Protein AF-0000000079586887 (afdb_homodimer)

Secondary structure (DSSP, 8-state):
---PBPPEEEEEE-SSEEEEEEE-TTEEEEEEEE-TTSEEEEEEEETTTTEEEEEEEEBSS-EEEEEEEEEE-SSEEEEEEEESS----SSSBSS-SSPPTTEEE-TTS---HHHHHHHHHHHHHHH---SSGGGSS-------------/---PBPPEEEEEE-SSEEEEEEE-TTEEEEEEEE-TTSEEEEEEEETTTTEEEEEEEEBSS-EEEEEEEEEE-SSEEEEEEEESS----SSSBSS-SSPPTTEEE-TTS---HHHHHHHHHHHHHHHTS-TTGGGSS-------------

InterPro domains:
  IPR007052 CS domain [PF04969] (9-83)
  IPR007052 CS domain [PS51203] (4-93)
  IPR008978 HSP20-like chaperone [G3DSA:2.60.40.790] (4-128)
  IPR008978 HSP20-like chaperone [SSF49764] (5-128)
  IPR045250 Co-chaperone protein p23-like [PTHR22932] (4-140)

Structure (mmCIF, N/CA/C/O backbone):
data_AF-0000000079586887-model_v1
#
loop_
_entity.id
_entity.type
_entity.pdbx_description
1 polymer 'Co-chaperone protein p23'
#
loop_
_atom_site.group_PDB
_atom_site.id
_atom_site.type_symbol
_atom_site.label_atom_id
_atom_site.label_alt_id
_atom_site.label_comp_id
_atom_site.label_asym_id
_atom_site.label_entity_id
_atom_site.label_seq_id
_atom_site.pdbx_PDB_ins_code
_atom_site.Cartn_x
_atom_site.Cartn_y
_atom_site.Cartn_z
_atom_site.occupancy
_atom_site.B_iso_or_equiv
_atom_site.auth_seq_id
_atom_site.auth_comp_id
_atom_site.auth_asym_id
_atom_site.auth_atom_id
_atom_site.pdbx_PDB_model_num
ATOM 1 N N . MET A 1 1 ? 8.156 4.059 -27.594 1 38.5 1 MET A N 1
ATOM 2 C CA . MET A 1 1 ? 7.402 3.867 -26.359 1 38.5 1 MET A CA 1
ATOM 3 C C . MET A 1 1 ? 8.281 3.27 -25.266 1 38.5 1 MET A C 1
ATOM 5 O O . MET A 1 1 ? 8.953 2.258 -25.484 1 38.5 1 MET A O 1
ATOM 9 N N . ALA A 1 2 ? 8.914 3.986 -24.422 1 50.47 2 ALA A N 1
ATOM 10 C CA . ALA A 1 2 ? 10.117 3.545 -23.734 1 50.47 2 ALA A CA 1
ATOM 11 C C . ALA A 1 2 ? 9.898 2.195 -23.047 1 50.47 2 ALA A C 1
ATOM 13 O O . ALA A 1 2 ? 8.797 1.903 -22.578 1 50.47 2 ALA A O 1
ATOM 14 N N . LYS A 1 3 ? 10.484 1.185 -23.531 1 65.75 3 LYS A N 1
ATOM 15 C CA . LYS A 1 3 ? 10.344 -0.204 -23.094 1 65.75 3 LYS A CA 1
ATOM 16 C C . LYS A 1 3 ? 10.422 -0.321 -21.578 1 65.75 3 LYS A C 1
ATOM 18 O O . LYS A 1 3 ? 11.359 0.179 -20.953 1 65.75 3 LYS A O 1
ATOM 23 N N . SER A 1 4 ? 9.203 -0.557 -20.906 1 74.38 4 SER A N 1
ATOM 24 C CA . SER A 1 4 ? 9.211 -0.71 -19.453 1 74.38 4 SER A CA 1
ATOM 25 C C . SER A 1 4 ? 10.086 -1.884 -19.031 1 74.38 4 SER A C 1
ATOM 27 O O . SER A 1 4 ? 10.164 -2.896 -19.719 1 74.38 4 SER A O 1
ATOM 29 N N . ARG A 1 5 ? 11.008 -1.61 -18.094 1 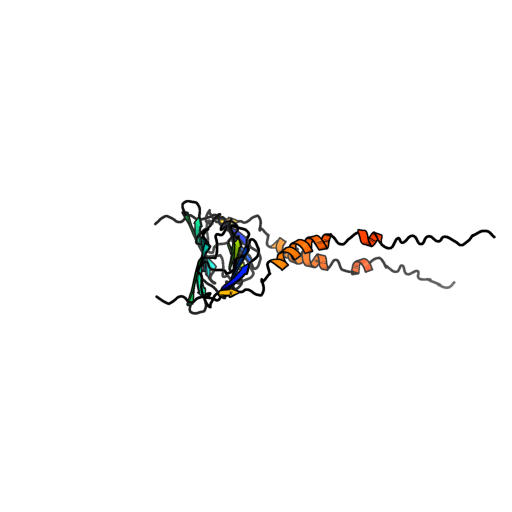93.31 5 ARG A N 1
ATOM 30 C CA . ARG A 1 5 ? 11.844 -2.645 -17.484 1 93.31 5 ARG A CA 1
ATOM 31 C C . ARG A 1 5 ? 11.062 -3.43 -16.438 1 93.31 5 ARG A C 1
ATOM 33 O O . ARG A 1 5 ? 10.008 -2.984 -15.984 1 93.31 5 ARG A O 1
ATOM 40 N N . HIS A 1 6 ? 11.461 -4.625 -16.25 1 96.19 6 HIS A N 1
ATOM 41 C CA . HIS A 1 6 ? 10.844 -5.449 -15.219 1 96.19 6 HIS A CA 1
ATOM 42 C C . HIS A 1 6 ? 11.688 -5.453 -13.945 1 96.19 6 HIS A C 1
ATOM 44 O O . HIS A 1 6 ? 12.844 -5.871 -13.961 1 96.19 6 HIS A O 1
ATOM 50 N N . PRO A 1 7 ? 11.102 -4.965 -12.867 1 97.38 7 PRO A N 1
ATOM 51 C CA . PRO A 1 7 ? 11.836 -5.133 -11.602 1 97.38 7 PRO A CA 1
ATOM 52 C C . PRO A 1 7 ? 11.914 -6.594 -11.156 1 97.38 7 PRO A C 1
ATOM 54 O O . PRO A 1 7 ? 11.156 -7.434 -11.656 1 97.38 7 PRO A O 1
ATOM 57 N N . ILE A 1 8 ? 12.859 -6.883 -10.289 1 97.56 8 ILE A N 1
ATOM 58 C CA . ILE A 1 8 ? 12.914 -8.234 -9.734 1 97.56 8 ILE A CA 1
ATOM 59 C C . ILE A 1 8 ? 11.664 -8.492 -8.898 1 97.56 8 ILE A C 1
ATOM 61 O O . ILE A 1 8 ? 11.25 -7.648 -8.102 1 97.56 8 ILE A O 1
ATOM 65 N N . LEU A 1 9 ? 11.031 -9.562 -9.195 1 98.62 9 LEU A N 1
ATOM 66 C CA . LEU A 1 9 ? 9.859 -10.031 -8.461 1 98.62 9 LEU A CA 1
ATOM 67 C C . LEU A 1 9 ? 10.164 -11.328 -7.727 1 98.62 9 LEU A C 1
ATOM 69 O O . LEU A 1 9 ? 10.547 -12.32 -8.344 1 98.62 9 LEU A O 1
ATOM 73 N N . LYS A 1 10 ? 10.102 -11.289 -6.387 1 98.81 10 LYS A N 1
ATOM 74 C CA . LYS A 1 10 ? 10.266 -12.492 -5.574 1 98.81 10 LYS A CA 1
ATOM 75 C C . LYS A 1 10 ? 8.922 -12.992 -5.055 1 98.81 10 LYS A C 1
ATOM 77 O O . LYS A 1 10 ? 8.039 -12.203 -4.73 1 98.81 10 LYS A O 1
ATOM 82 N N . TRP A 1 11 ? 8.891 -14.312 -4.902 1 98.69 11 TRP A N 1
ATOM 83 C CA . TRP A 1 11 ? 7.609 -14.812 -4.418 1 98.69 11 TRP A CA 1
ATOM 84 C C . TRP A 1 11 ? 7.809 -16.031 -3.523 1 98.69 11 TRP A C 1
ATOM 86 O O . TRP A 1 11 ? 8.82 -16.734 -3.625 1 98.69 11 TRP A O 1
ATOM 96 N N . ALA A 1 12 ? 6.902 -16.281 -2.635 1 98.5 12 ALA A N 1
ATOM 97 C CA . ALA A 1 12 ? 6.738 -17.453 -1.779 1 98.5 12 ALA A CA 1
ATOM 98 C C . ALA A 1 12 ? 5.266 -17.703 -1.483 1 98.5 12 ALA A C 1
ATOM 100 O O . ALA A 1 12 ? 4.391 -16.953 -1.923 1 98.5 12 ALA A O 1
ATOM 101 N N . GLN A 1 13 ? 5.035 -18.828 -0.822 1 97.69 13 GLN A N 1
ATOM 102 C CA . GLN A 1 13 ? 3.621 -19.094 -0.569 1 97.69 13 GLN A CA 1
ATOM 103 C C . GLN A 1 13 ? 3.434 -19.922 0.699 1 97.69 13 GLN A C 1
ATOM 105 O O . GLN A 1 13 ? 4.402 -20.438 1.251 1 97.69 13 GLN A O 1
ATOM 110 N N . ARG A 1 14 ? 2.305 -19.812 1.25 1 96.69 14 ARG A N 1
ATOM 111 C CA . ARG A 1 14 ? 1.708 -20.766 2.193 1 96.69 14 ARG A CA 1
ATOM 112 C C . ARG A 1 14 ? 0.494 -21.453 1.584 1 96.69 14 ARG A C 1
ATOM 114 O O . ARG A 1 14 ? 0.184 -21.25 0.408 1 96.69 14 ARG A O 1
ATOM 121 N N . ASP A 1 15 ? -0.12 -22.312 2.342 1 94.81 15 ASP A N 1
ATOM 122 C CA . ASP A 1 15 ? -1.227 -23.078 1.781 1 94.81 15 ASP A CA 1
ATOM 123 C C . ASP A 1 15 ? -2.316 -22.156 1.238 1 94.81 15 ASP A C 1
ATOM 125 O O . ASP A 1 15 ? -2.887 -22.422 0.178 1 94.81 15 ASP A O 1
ATOM 129 N N . GLY A 1 16 ? -2.551 -21.047 1.955 1 97.69 16 GLY A N 1
ATOM 130 C CA . GLY A 1 16 ? -3.656 -20.203 1.55 1 97.69 16 GLY A CA 1
ATOM 131 C C . GLY A 1 16 ? -3.213 -18.828 1.079 1 97.69 16 GLY A C 1
ATOM 132 O O . GLY A 1 16 ? -4.039 -18 0.678 1 97.69 16 GLY A O 1
ATOM 133 N N . LEU A 1 17 ? -1.889 -18.562 1.073 1 98.12 17 LEU A N 1
ATOM 134 C CA . LEU A 1 17 ? -1.379 -17.219 0.788 1 98.12 17 LEU A CA 1
ATOM 135 C C . LEU A 1 17 ? -0.257 -17.281 -0.244 1 98.12 17 LEU A C 1
ATOM 137 O O . LEU A 1 17 ? 0.481 -18.266 -0.312 1 98.12 17 LEU A O 1
ATOM 141 N N . VAL A 1 18 ? -0.2 -16.25 -1.024 1 98.44 18 VAL A N 1
ATOM 142 C CA . VAL A 1 18 ? 0.957 -16 -1.879 1 98.44 18 VAL A CA 1
ATOM 143 C C . VAL A 1 18 ? 1.571 -14.641 -1.535 1 98.44 18 VAL A C 1
ATOM 145 O O . VAL A 1 18 ? 0.863 -13.641 -1.449 1 98.44 18 VAL A O 1
ATOM 148 N N . PHE A 1 19 ? 2.85 -14.602 -1.219 1 98.69 19 PHE A N 1
ATOM 149 C CA . PHE A 1 19 ? 3.604 -13.367 -1.02 1 98.69 19 PHE A CA 1
ATOM 150 C C . PHE A 1 19 ? 4.316 -12.953 -2.301 1 98.69 19 PHE A C 1
ATOM 152 O O . PHE A 1 19 ? 5.059 -13.742 -2.887 1 98.69 19 PHE A O 1
ATOM 159 N N . VAL A 1 20 ? 4.062 -11.797 -2.779 1 98.75 20 VAL A N 1
ATOM 160 C CA . VAL A 1 20 ? 4.746 -11.242 -3.941 1 98.75 20 VAL A CA 1
ATOM 161 C C . VAL A 1 20 ? 5.496 -9.977 -3.543 1 98.75 20 VAL A C 1
ATOM 163 O O . VAL A 1 20 ? 4.887 -9 -3.088 1 98.75 20 VAL A O 1
ATOM 166 N N . THR A 1 21 ? 6.754 -9.984 -3.654 1 98.69 21 THR A N 1
ATOM 167 C CA . THR A 1 21 ? 7.59 -8.836 -3.332 1 98.69 21 THR A CA 1
ATOM 168 C C . THR A 1 21 ? 8.219 -8.258 -4.594 1 98.69 21 THR A C 1
ATOM 170 O O . THR A 1 21 ? 8.914 -8.969 -5.332 1 98.69 21 THR A O 1
ATOM 173 N N . ILE A 1 22 ? 7.98 -7.02 -4.895 1 98.5 22 ILE A N 1
ATOM 174 C CA . ILE A 1 22 ? 8.625 -6.316 -6 1 98.5 22 ILE A CA 1
ATOM 175 C C . ILE A 1 22 ? 9.773 -5.457 -5.473 1 98.5 22 ILE A C 1
ATOM 177 O O . ILE A 1 22 ? 9.547 -4.512 -4.715 1 98.5 22 ILE A O 1
ATOM 181 N N . ASP A 1 23 ? 10.938 -5.844 -5.852 1 97.94 23 ASP A N 1
ATOM 182 C CA . ASP A 1 23 ? 12.125 -5.117 -5.41 1 97.94 23 ASP A CA 1
ATOM 183 C C . ASP A 1 23 ? 12.375 -3.891 -6.285 1 97.94 23 ASP A C 1
ATOM 185 O O . ASP A 1 23 ? 13.047 -3.982 -7.312 1 97.94 23 ASP A O 1
ATOM 189 N N . LEU A 1 24 ? 11.867 -2.752 -5.879 1 96.81 24 LEU A N 1
ATOM 190 C CA . LEU A 1 24 ? 11.984 -1.499 -6.613 1 96.81 24 LEU A CA 1
ATOM 191 C C . LEU A 1 24 ? 12.094 -0.315 -5.66 1 96.81 24 LEU A C 1
ATOM 193 O O . LEU A 1 24 ? 11.086 0.28 -5.281 1 96.81 24 LEU A O 1
ATOM 197 N N . PRO A 1 25 ? 13.297 0.07 -5.262 1 95.38 25 PRO A N 1
ATOM 198 C CA . PRO A 1 25 ? 13.469 1.207 -4.355 1 95.38 25 PRO A CA 1
ATOM 199 C C . PRO A 1 25 ? 12.984 2.523 -4.961 1 95.38 25 PRO A C 1
ATOM 201 O O . PRO A 1 25 ? 13.07 2.715 -6.176 1 95.38 25 PRO A O 1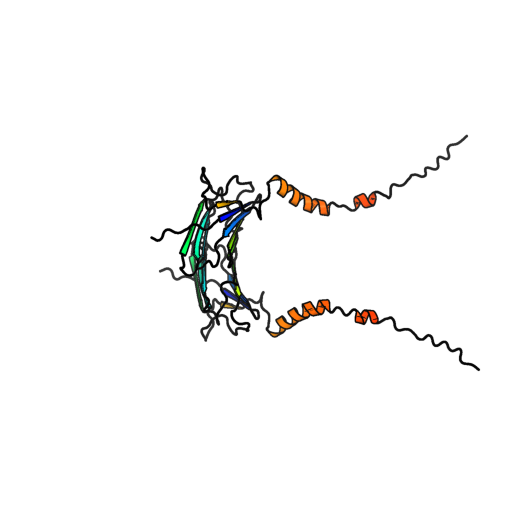
ATOM 204 N N . ASP A 1 26 ? 12.43 3.436 -4.137 1 92.75 26 ASP A N 1
ATOM 205 C CA . ASP A 1 26 ? 12.062 4.809 -4.465 1 92.75 26 ASP A CA 1
ATOM 206 C C . ASP A 1 26 ? 11.023 4.844 -5.582 1 92.75 26 ASP A C 1
ATOM 208 O O . ASP A 1 26 ? 11.133 5.645 -6.512 1 92.75 26 ASP A O 1
ATOM 212 N N . ALA A 1 27 ? 10.188 3.828 -5.48 1 94.31 27 ALA A N 1
ATOM 213 C CA . ALA A 1 27 ? 9.117 3.77 -6.473 1 94.31 27 ALA A CA 1
ATOM 214 C C . ALA A 1 27 ? 8.211 4.992 -6.371 1 94.31 27 ALA A C 1
ATOM 216 O O . ALA A 1 27 ? 7.84 5.41 -5.273 1 94.31 27 ALA A O 1
ATOM 217 N N . LYS A 1 28 ? 7.902 5.594 -7.508 1 91.94 28 LYS A N 1
ATOM 218 C CA . LYS A 1 28 ? 6.992 6.73 -7.625 1 91.94 28 LYS A CA 1
ATOM 219 C C . LYS A 1 28 ? 5.805 6.391 -8.523 1 91.94 28 LYS A C 1
ATOM 221 O O . LYS A 1 28 ? 5.914 5.547 -9.414 1 91.94 28 LYS A O 1
ATOM 226 N N . ASP A 1 29 ? 4.664 7.062 -8.25 1 92.06 29 ASP A N 1
ATOM 227 C CA . ASP A 1 29 ? 3.48 6.91 -9.094 1 92.06 29 ASP A CA 1
ATOM 228 C C . ASP A 1 29 ? 3.072 5.441 -9.203 1 92.06 29 ASP A C 1
ATOM 230 O O . ASP A 1 29 ? 2.916 4.918 -10.305 1 92.06 29 ASP A O 1
ATOM 234 N N . VAL A 1 30 ? 2.895 4.805 -8.109 1 95.38 30 VAL A N 1
ATOM 235 C CA . VAL A 1 30 ? 2.66 3.367 -8.055 1 95.38 30 VAL A CA 1
ATOM 236 C C . VAL A 1 30 ? 1.219 3.061 -8.453 1 95.38 30 VAL A C 1
ATOM 238 O O . VAL A 1 30 ? 0.286 3.729 -8 1 95.38 30 VAL A O 1
ATOM 241 N N . LYS A 1 31 ? 1.075 2.137 -9.359 1 95.31 31 LYS A N 1
ATOM 242 C CA . LYS A 1 31 ? -0.218 1.598 -9.766 1 95.31 31 LYS A CA 1
ATOM 243 C C . LYS A 1 31 ? -0.294 0.096 -9.508 1 95.31 31 LYS A C 1
ATOM 245 O O . LYS A 1 31 ? 0.596 -0.654 -9.914 1 95.31 31 LYS A O 1
ATOM 250 N N . LEU A 1 32 ? -1.37 -0.311 -8.836 1 95.88 32 LEU A N 1
ATOM 251 C CA . LEU A 1 32 ? -1.577 -1.716 -8.5 1 95.88 32 LEU A CA 1
ATOM 252 C C . LEU A 1 32 ? -2.959 -2.182 -8.953 1 95.88 32 LEU A C 1
ATOM 254 O O . LEU A 1 32 ? -3.949 -1.471 -8.766 1 95.88 32 LEU A O 1
ATOM 258 N N . LYS A 1 33 ? -2.961 -3.381 -9.57 1 95.75 33 LYS A N 1
ATOM 259 C CA . LYS A 1 33 ? -4.223 -3.994 -9.984 1 95.75 33 LYS A CA 1
ATOM 260 C C . LYS A 1 33 ? -4.191 -5.504 -9.773 1 95.75 33 LYS A C 1
ATOM 262 O O . LYS A 1 33 ? -3.221 -6.168 -10.141 1 95.75 33 LYS A O 1
ATOM 267 N N . LEU A 1 34 ? -5.184 -6.035 -9.141 1 96.62 34 LEU A N 1
ATOM 268 C CA . LEU A 1 34 ? -5.352 -7.469 -8.93 1 96.62 34 LEU A CA 1
ATOM 269 C C . LEU A 1 34 ? -6.781 -7.902 -9.242 1 96.62 34 LEU A C 1
ATOM 271 O O . LEU A 1 34 ? -7.738 -7.27 -8.789 1 96.62 34 LEU A O 1
ATOM 275 N N . GLU A 1 35 ? -6.863 -8.938 -9.992 1 96.25 35 GLU A N 1
ATOM 276 C CA . GLU A 1 35 ? -8.18 -9.438 -10.375 1 96.25 35 GLU A CA 1
ATOM 277 C C . GLU A 1 35 ? -8.422 -10.844 -9.828 1 96.25 35 GLU A C 1
ATOM 279 O O . GLU A 1 35 ? -7.469 -11.602 -9.617 1 96.25 35 GLU A O 1
ATOM 284 N N . HIS A 1 36 ? -9.633 -11.242 -9.719 1 96.75 36 HIS A N 1
ATOM 285 C CA . HIS A 1 36 ? -10.047 -12.508 -9.125 1 96.75 36 HIS A CA 1
ATOM 286 C C . HIS A 1 36 ? -9.461 -13.688 -9.883 1 96.75 36 HIS A C 1
ATOM 288 O O . HIS A 1 36 ? -9.094 -14.695 -9.273 1 96.75 36 HIS A O 1
ATOM 294 N N . GLU A 1 37 ? -9.336 -13.539 -11.195 1 97.81 37 GLU A N 1
ATOM 295 C CA . GLU A 1 37 ? -8.852 -14.641 -12.023 1 97.81 37 GLU A CA 1
ATOM 296 C C . GLU A 1 37 ? -7.348 -14.82 -11.891 1 97.81 37 GLU A C 1
ATOM 298 O O . GLU A 1 37 ? -6.781 -15.789 -12.406 1 97.81 37 GLU A O 1
ATOM 303 N N . GLY A 1 38 ? -6.684 -13.891 -11.219 1 97.56 38 GLY A N 1
ATOM 304 C CA . GLY A 1 38 ? -5.258 -14.047 -10.969 1 97.56 38 GLY A CA 1
ATOM 305 C C . GLY A 1 38 ? -4.406 -13.055 -11.734 1 97.56 38 GLY A C 1
ATOM 306 O O . GLY A 1 38 ? -3.176 -13.086 -11.648 1 97.56 38 GLY A O 1
ATOM 307 N N . ASN A 1 39 ? -5.047 -12.195 -12.508 1 97.62 39 ASN A N 1
ATOM 308 C CA . ASN A 1 39 ? -4.285 -11.148 -13.188 1 97.62 39 ASN A CA 1
ATOM 309 C C . ASN A 1 39 ? -3.65 -10.18 -12.195 1 97.62 39 ASN A C 1
ATOM 311 O O . ASN A 1 39 ? -4.336 -9.641 -11.32 1 97.62 39 ASN A O 1
ATOM 315 N N . PHE A 1 40 ? -2.371 -10.078 -12.305 1 97.81 40 PHE A N 1
ATOM 316 C CA . PHE A 1 40 ? -1.592 -9.203 -11.438 1 97.81 40 PHE A CA 1
ATOM 317 C C . PHE A 1 40 ? -0.837 -8.164 -12.25 1 97.81 40 PHE A C 1
ATOM 319 O O . PHE A 1 40 ? -0.027 -8.508 -13.109 1 97.81 40 PHE A O 1
ATOM 326 N N . TYR A 1 41 ? -1.107 -6.875 -11.953 1 97.44 41 TYR A N 1
ATOM 327 C CA . TYR A 1 41 ? -0.479 -5.777 -12.68 1 97.44 41 TYR A CA 1
ATOM 328 C C . TYR A 1 41 ? 0.165 -4.785 -11.719 1 97.44 41 TYR A C 1
ATOM 330 O O . TYR A 1 41 ? -0.409 -4.457 -10.68 1 97.44 41 TYR A O 1
ATOM 338 N N . PHE A 1 42 ? 1.347 -4.398 -12.039 1 97.56 42 PHE A N 1
ATOM 339 C CA . PHE A 1 42 ? 2.09 -3.389 -11.297 1 97.56 42 PHE A CA 1
ATOM 340 C C . PHE A 1 42 ? 2.826 -2.451 -12.25 1 97.56 42 PHE A C 1
ATOM 342 O O . PHE A 1 42 ? 3.361 -2.889 -13.273 1 97.56 42 PHE A O 1
ATOM 349 N N . SER A 1 43 ? 2.818 -1.133 -11.922 1 97.12 43 SER A N 1
ATOM 350 C CA . SER A 1 43 ? 3.672 -0.197 -12.641 1 97.12 43 SER A CA 1
ATOM 351 C C . SER A 1 43 ? 4.141 0.938 -11.742 1 97.12 43 SER A C 1
ATOM 353 O O . SER A 1 43 ? 3.434 1.326 -10.805 1 97.12 43 SER A O 1
ATOM 355 N N . ALA A 1 44 ? 5.297 1.415 -12.008 1 96.94 44 ALA A N 1
ATOM 356 C CA . ALA A 1 44 ? 5.875 2.541 -11.281 1 96.94 44 ALA A CA 1
ATOM 357 C C . ALA A 1 44 ? 7.074 3.119 -12.031 1 96.94 44 ALA A C 1
ATOM 359 O O . ALA A 1 44 ? 7.512 2.562 -13.039 1 96.94 44 ALA A O 1
ATOM 360 N N . THR A 1 45 ? 7.438 4.242 -11.602 1 95.44 45 THR A N 1
ATOM 361 C CA . THR A 1 45 ? 8.711 4.801 -12.039 1 95.44 45 THR A CA 1
ATOM 362 C C . THR A 1 45 ? 9.703 4.852 -10.875 1 95.44 45 THR A C 1
ATOM 364 O O . THR A 1 45 ? 9.305 4.812 -9.711 1 95.44 45 THR A O 1
ATOM 367 N N . SER A 1 46 ? 10.953 4.785 -11.203 1 93.38 46 SER A N 1
ATOM 368 C CA . SER A 1 46 ? 11.945 4.852 -10.133 1 93.38 46 SER A CA 1
ATOM 369 C C . SER A 1 46 ? 13.219 5.539 -10.602 1 93.38 46 SER A C 1
ATOM 371 O O . SER A 1 46 ? 13.516 5.574 -11.797 1 93.38 46 SER A O 1
ATOM 373 N N . GLY A 1 47 ? 13.977 6.184 -9.5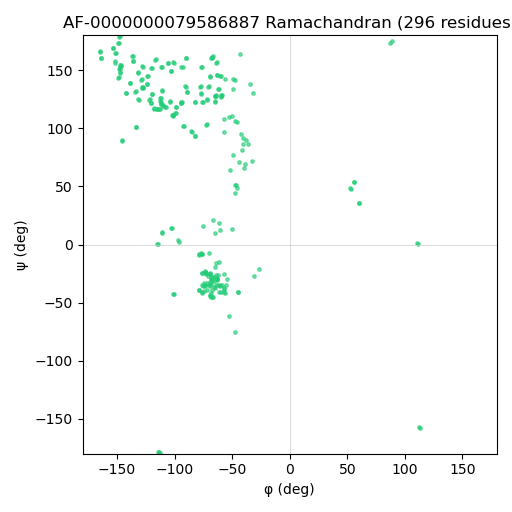86 1 87.06 47 GLY A N 1
ATOM 374 C CA . GLY A 1 47 ? 15.273 6.789 -9.844 1 87.06 47 GLY A CA 1
ATOM 375 C C . GLY A 1 47 ? 15.18 8.242 -10.281 1 87.06 47 GLY A C 1
ATOM 376 O O . GLY A 1 47 ? 14.078 8.766 -10.469 1 87.06 47 GLY A O 1
ATOM 377 N N . ALA A 1 48 ? 16.281 8.82 -10.422 1 84.88 48 ALA A N 1
ATOM 378 C CA . ALA A 1 48 ? 16.375 10.227 -10.797 1 84.88 48 ALA A CA 1
ATOM 379 C C . ALA A 1 48 ? 15.805 10.453 -12.195 1 84.88 48 ALA A C 1
ATOM 381 O O . ALA A 1 48 ? 15.219 11.5 -12.469 1 84.88 48 ALA A O 1
ATOM 382 N N . ASP A 1 49 ? 15.836 9.383 -13.031 1 88.25 49 ASP A N 1
ATOM 383 C CA . ASP A 1 49 ? 15.398 9.516 -14.422 1 88.25 49 ASP A CA 1
ATOM 384 C C . ASP A 1 49 ? 13.945 9.078 -14.586 1 88.25 49 ASP A C 1
ATOM 386 O O . ASP A 1 49 ? 13.438 9.016 -15.703 1 88.25 49 ASP A O 1
ATOM 390 N N . ASN A 1 50 ? 13.359 8.727 -13.5 1 90.94 50 ASN A N 1
ATOM 391 C CA . ASN A 1 50 ? 11.977 8.266 -13.555 1 90.94 50 ASN A CA 1
ATOM 392 C C . ASN A 1 50 ? 11.805 7.137 -14.57 1 90.94 50 ASN A C 1
ATOM 394 O O . ASN A 1 50 ? 10.898 7.176 -15.406 1 90.94 50 ASN A O 1
ATOM 398 N N . THR A 1 51 ? 12.695 6.145 -14.516 1 94.19 51 THR A N 1
ATOM 399 C CA . THR A 1 51 ? 12.625 4.988 -15.406 1 94.19 51 THR A CA 1
ATOM 400 C C . THR A 1 51 ? 11.352 4.188 -15.148 1 94.19 51 THR A C 1
ATOM 402 O O . THR A 1 51 ? 11.039 3.859 -14.008 1 94.19 51 THR A O 1
ATOM 405 N N . PRO A 1 52 ? 10.586 3.895 -16.172 1 95.94 52 PRO A N 1
ATOM 406 C CA . PRO A 1 52 ? 9.336 3.154 -15.992 1 95.94 52 PRO A CA 1
ATOM 407 C C . PRO A 1 52 ? 9.555 1.658 -15.789 1 95.94 52 PRO A C 1
ATOM 409 O O . PRO A 1 52 ? 10.398 1.056 -16.469 1 95.94 52 PRO A O 1
ATOM 412 N N . TYR A 1 53 ? 8.883 1.062 -14.852 1 97.44 53 TYR A N 1
ATOM 413 C CA . TYR A 1 53 ? 8.852 -0.37 -14.578 1 97.44 53 TYR A CA 1
ATOM 414 C C . TYR A 1 53 ? 7.422 -0.898 -14.625 1 97.44 53 TYR A C 1
ATOM 416 O O . TYR A 1 53 ? 6.477 -0.191 -14.266 1 97.44 53 TYR A O 1
ATOM 424 N N . GLU A 1 54 ? 7.379 -2.129 -15.117 1 97.06 54 GLU A N 1
ATOM 425 C CA . GLU A 1 54 ? 6.051 -2.721 -15.234 1 97.06 54 GLU A CA 1
ATOM 426 C C . GLU A 1 54 ? 6.102 -4.234 -15.055 1 97.06 54 GLU A C 1
ATOM 428 O O . GLU A 1 54 ? 7.07 -4.883 -15.453 1 97.06 54 GLU A O 1
ATOM 433 N N . ILE A 1 55 ? 5.066 -4.785 -14.414 1 97.19 55 ILE A N 1
ATOM 434 C CA . ILE A 1 55 ? 4.828 -6.219 -14.32 1 97.19 55 ILE A CA 1
ATOM 435 C C . ILE A 1 55 ? 3.381 -6.531 -14.703 1 97.19 55 ILE A C 1
ATOM 437 O O . ILE A 1 55 ? 2.451 -5.875 -14.227 1 97.19 55 ILE A O 1
ATOM 441 N N . ASP A 1 56 ? 3.252 -7.355 -15.609 1 96.81 56 ASP A N 1
ATOM 442 C CA . ASP A 1 56 ? 1.954 -7.859 -16.047 1 96.81 56 ASP A CA 1
ATOM 443 C C . ASP A 1 56 ? 1.973 -9.383 -16.188 1 96.81 56 ASP A C 1
ATOM 445 O O . ASP A 1 56 ? 2.418 -9.914 -17.203 1 96.81 56 ASP A O 1
ATOM 449 N N . ILE A 1 57 ? 1.409 -10.094 -15.172 1 97.56 57 ILE A N 1
ATOM 450 C CA . ILE A 1 57 ? 1.476 -11.555 -15.195 1 97.56 57 ILE A CA 1
ATOM 451 C C . ILE A 1 57 ? 0.126 -12.141 -14.781 1 97.56 57 ILE A C 1
ATOM 453 O O . ILE A 1 57 ? -0.726 -11.43 -14.242 1 97.56 57 ILE A O 1
ATOM 457 N N . ASN A 1 58 ? -0.015 -13.344 -15.117 1 98.12 58 ASN A N 1
ATOM 458 C CA . ASN A 1 58 ? -1.146 -14.141 -14.641 1 98.12 58 ASN A CA 1
ATOM 459 C C . ASN A 1 58 ? -0.712 -15.172 -13.609 1 98.12 58 ASN A C 1
ATOM 461 O O . ASN A 1 58 ? 0.064 -16.078 -13.914 1 98.12 58 ASN A O 1
ATOM 465 N N . LEU A 1 59 ? -1.249 -15.039 -12.438 1 98.56 59 LEU A N 1
ATOM 466 C CA . LEU A 1 59 ? -0.906 -15.977 -11.367 1 98.56 59 LEU A CA 1
ATOM 467 C C . LEU A 1 59 ? -1.434 -17.375 -11.68 1 98.56 59 LEU A C 1
ATOM 469 O O . LEU A 1 59 ? -2.316 -17.531 -12.523 1 98.56 59 LEU A O 1
ATOM 473 N N . TYR A 1 60 ? -0.895 -18.328 -11.031 1 98.19 60 TYR A N 1
ATOM 474 C CA . TYR A 1 60 ? -1.132 -19.734 -11.297 1 98.19 60 TYR A CA 1
ATOM 475 C C . TYR A 1 60 ? -2.619 -20.062 -11.219 1 98.19 60 TYR A C 1
ATOM 477 O O . TYR A 1 60 ? -3.129 -20.859 -12.023 1 98.19 60 TYR A O 1
ATOM 485 N N . ASP A 1 61 ? -3.309 -19.484 -10.211 1 98.25 61 ASP A N 1
ATOM 486 C CA . ASP A 1 61 ? -4.723 -19.781 -10.008 1 98.25 61 ASP A CA 1
ATOM 487 C C . ASP A 1 61 ? -5.461 -18.562 -9.445 1 98.25 61 ASP A C 1
ATOM 489 O O . ASP A 1 61 ? -4.863 -17.5 -9.242 1 98.25 61 ASP A O 1
ATOM 493 N N . LYS A 1 62 ? -6.746 -18.672 -9.227 1 98.69 62 LYS A N 1
ATOM 494 C CA . LYS A 1 62 ? -7.617 -17.578 -8.766 1 98.69 62 LYS A CA 1
ATOM 495 C C . LYS A 1 62 ? -7.219 -17.109 -7.371 1 98.69 62 LYS A C 1
ATOM 497 O O . LYS A 1 62 ? -6.652 -17.875 -6.59 1 98.69 62 LYS A O 1
ATOM 502 N N . VAL A 1 63 ? -7.59 -15.898 -7.109 1 98.38 63 VAL A N 1
ATOM 503 C CA . VAL A 1 63 ? -7.242 -15.305 -5.82 1 98.38 63 VAL A CA 1
ATOM 504 C C . VAL A 1 63 ? -8.445 -14.562 -5.25 1 98.38 63 VAL A C 1
ATOM 506 O O . VAL A 1 63 ? -9.406 -14.273 -5.973 1 98.38 63 VAL A O 1
ATOM 509 N N . ASP A 1 64 ? -8.477 -14.359 -3.939 1 97.88 64 ASP A N 1
ATOM 510 C CA . ASP A 1 64 ? -9.469 -13.523 -3.27 1 97.88 64 ASP A CA 1
ATOM 511 C C . ASP A 1 64 ? -8.961 -12.094 -3.121 1 97.88 64 ASP A C 1
ATOM 513 O O . ASP A 1 64 ? -8.188 -11.789 -2.209 1 97.88 64 ASP A O 1
ATOM 517 N N . VAL A 1 65 ? -9.391 -11.211 -3.916 1 95.12 65 VAL A N 1
ATOM 518 C CA . VAL A 1 65 ? -8.906 -9.844 -3.988 1 95.12 65 VAL A CA 1
ATOM 519 C C . VAL A 1 65 ? -9.242 -9.109 -2.691 1 95.12 65 VAL A C 1
ATOM 521 O O . VAL A 1 65 ? -8.43 -8.328 -2.184 1 95.12 65 VAL A O 1
ATOM 524 N N . ASN A 1 66 ? -10.43 -9.43 -2.148 1 92.88 66 ASN A N 1
ATOM 525 C CA . ASN A 1 66 ? -10.922 -8.703 -0.981 1 92.88 66 ASN A CA 1
ATOM 526 C C . ASN A 1 66 ? -10.102 -9.023 0.262 1 92.88 66 ASN A C 1
ATOM 528 O O . ASN A 1 66 ? -10 -8.203 1.177 1 92.88 66 ASN A O 1
ATOM 532 N N . GLU A 1 67 ? -9.484 -10.188 0.276 1 96.06 67 GLU A N 1
ATOM 533 C CA . GLU A 1 67 ? -8.688 -10.586 1.433 1 96.06 67 GLU A CA 1
ATOM 534 C C . GLU A 1 67 ? -7.199 -10.422 1.156 1 96.06 67 GLU A C 1
ATOM 536 O O . GLU A 1 67 ? -6.363 -10.977 1.88 1 96.06 67 GLU A O 1
ATOM 541 N N . SER A 1 68 ? -6.883 -9.727 0.135 1 96.69 68 SER A N 1
ATOM 542 C CA . SER A 1 68 ? -5.5 -9.453 -0.241 1 96.69 68 SER A CA 1
ATOM 543 C C . SER A 1 68 ? -5.117 -8.008 0.078 1 96.69 68 SER A C 1
ATOM 545 O O . SER A 1 68 ? -5.984 -7.141 0.194 1 96.69 68 SER A O 1
ATOM 547 N N . LYS A 1 69 ? -3.797 -7.758 0.262 1 96.44 69 LYS A N 1
ATOM 548 C CA . LYS A 1 69 ? -3.322 -6.438 0.666 1 96.44 69 LYS A CA 1
ATOM 549 C C . LYS A 1 69 ? -1.946 -6.141 0.075 1 96.44 69 LYS A C 1
ATOM 551 O O . LYS A 1 69 ? -1.141 -7.055 -0.118 1 96.44 69 LYS A O 1
ATOM 556 N N . ALA A 1 70 ? -1.723 -4.855 -0.136 1 97.12 70 ALA A N 1
ATOM 557 C CA . ALA A 1 70 ? -0.411 -4.426 -0.614 1 97.12 70 ALA A CA 1
ATOM 558 C C . ALA A 1 70 ? 0.207 -3.396 0.328 1 97.12 70 ALA A C 1
ATOM 560 O O . ALA A 1 70 ? -0.491 -2.521 0.843 1 97.12 70 ALA A O 1
ATOM 561 N N . SER A 1 71 ? 1.404 -3.506 0.581 1 96.88 71 SER A N 1
ATOM 562 C CA . SER A 1 71 ? 2.193 -2.523 1.319 1 96.88 71 SER A CA 1
ATOM 563 C C . SER A 1 71 ? 3.271 -1.905 0.438 1 96.88 71 SER A C 1
ATOM 565 O O . SER A 1 71 ? 4.18 -2.602 -0.024 1 96.88 71 SER A O 1
ATOM 567 N N . VAL A 1 72 ? 3.15 -0.597 0.224 1 96.31 72 VAL A N 1
ATOM 568 C CA . VAL A 1 72 ? 4.105 0.115 -0.619 1 96.31 72 VAL A CA 1
ATOM 569 C C . VAL A 1 72 ? 5.102 0.875 0.256 1 96.31 72 VAL A C 1
ATOM 571 O O . VAL A 1 72 ? 4.742 1.865 0.897 1 96.31 72 VAL A O 1
ATOM 574 N N . GLY A 1 73 ? 6.34 0.454 0.251 1 93.75 73 GLY A N 1
ATOM 575 C CA . GLY A 1 73 ? 7.395 1.109 1.006 1 93.75 73 GLY A CA 1
ATOM 576 C C . GLY A 1 73 ? 8.453 1.743 0.123 1 93.75 73 GLY A C 1
ATOM 577 O O . GLY A 1 73 ? 8.359 1.686 -1.104 1 93.75 73 GLY A O 1
ATOM 578 N N . SER A 1 74 ? 9.438 2.318 0.752 1 93.12 74 SER A N 1
ATOM 579 C CA . SER A 1 74 ? 10.492 3.023 0.034 1 93.12 74 SER A CA 1
ATOM 580 C C . SER A 1 74 ? 11.438 2.045 -0.665 1 93.12 74 SER A C 1
ATOM 582 O O . SER A 1 74 ? 12.094 2.402 -1.645 1 93.12 74 SER A O 1
ATOM 584 N N . ARG A 1 75 ? 11.43 0.831 -0.118 1 94.56 75 ARG A N 1
ATOM 585 C CA . ARG A 1 75 ? 12.398 -0.125 -0.646 1 94.56 75 ARG A CA 1
ATOM 586 C C . ARG A 1 75 ? 11.734 -1.103 -1.609 1 94.56 75 ARG A C 1
ATOM 588 O O . ARG A 1 75 ? 12.305 -1.443 -2.648 1 94.56 75 ARG A O 1
ATOM 595 N N . ASN A 1 76 ? 10.648 -1.542 -1.258 1 97.19 76 ASN A N 1
ATOM 596 C CA . ASN A 1 76 ? 9.953 -2.559 -2.041 1 97.19 76 ASN A CA 1
ATOM 597 C C . ASN A 1 76 ? 8.438 -2.486 -1.838 1 97.19 76 ASN A C 1
ATOM 599 O O . ASN A 1 76 ? 7.957 -1.702 -1.019 1 97.19 76 ASN A O 1
ATOM 603 N N . ILE A 1 77 ? 7.734 -3.205 -2.676 1 97.56 77 ILE A N 1
ATOM 604 C CA . ILE A 1 77 ? 6.293 -3.395 -2.561 1 97.56 77 ILE A CA 1
ATOM 605 C C . ILE A 1 77 ? 5.992 -4.848 -2.213 1 97.56 77 ILE A C 1
ATOM 607 O O . ILE A 1 77 ? 6.457 -5.766 -2.893 1 97.56 77 ILE A O 1
ATOM 611 N N . LEU A 1 78 ? 5.297 -5.086 -1.12 1 98 78 LEU A N 1
ATOM 612 C CA . LEU A 1 78 ? 4.91 -6.434 -0.71 1 98 78 LEU A CA 1
ATOM 613 C C . LEU A 1 78 ? 3.406 -6.637 -0.869 1 98 78 LEU A C 1
ATOM 615 O O . LEU A 1 78 ? 2.609 -5.887 -0.299 1 98 78 LEU A O 1
ATOM 619 N N . TYR A 1 79 ? 3.023 -7.59 -1.676 1 98.06 79 TYR A N 1
ATOM 620 C CA . TYR A 1 79 ? 1.63 -7.996 -1.813 1 98.06 79 TYR A CA 1
ATOM 621 C C . TYR A 1 79 ? 1.373 -9.312 -1.092 1 98.06 79 TYR A C 1
ATOM 623 O O . TYR A 1 79 ? 2.062 -10.305 -1.337 1 98.06 79 TYR A O 1
ATOM 631 N N . VAL A 1 80 ? 0.486 -9.328 -0.221 1 98.31 80 VAL A N 1
ATOM 632 C CA . VAL A 1 80 ? -0.003 -10.555 0.406 1 98.31 80 VAL A CA 1
ATOM 633 C C . VAL A 1 80 ? -1.346 -10.945 -0.206 1 98.31 80 VAL A C 1
ATOM 635 O O . VAL A 1 80 ? -2.367 -10.305 0.059 1 98.31 80 VAL A O 1
ATOM 638 N N . ILE A 1 81 ? -1.305 -12.023 -0.914 1 98.38 81 ILE A N 1
ATOM 639 C CA . ILE A 1 81 ? -2.459 -12.375 -1.733 1 98.38 81 ILE A CA 1
ATOM 640 C C . ILE A 1 81 ? -3.115 -13.641 -1.187 1 98.38 81 ILE A C 1
ATOM 642 O O . ILE A 1 81 ? -2.449 -14.664 -1.006 1 98.38 81 ILE A O 1
ATOM 646 N N . LYS A 1 82 ? -4.367 -13.531 -0.935 1 98.56 82 LYS A N 1
ATOM 647 C CA . LYS A 1 82 ? -5.133 -14.695 -0.5 1 98.56 82 LYS A CA 1
ATOM 648 C C . LYS A 1 82 ? -5.559 -15.547 -1.69 1 98.56 82 LYS A C 1
ATOM 650 O O . LYS A 1 82 ? -6.199 -15.055 -2.619 1 98.56 82 LYS A O 1
ATOM 655 N N . LYS A 1 83 ? -5.164 -16.797 -1.647 1 98.5 83 LYS A N 1
ATOM 656 C CA . LYS A 1 83 ? -5.605 -17.75 -2.672 1 98.5 83 LYS A CA 1
ATOM 657 C C . LYS A 1 83 ? -7.094 -18.047 -2.535 1 98.5 83 LYS A C 1
ATOM 659 O O . LYS A 1 83 ? -7.613 -18.141 -1.422 1 98.5 83 LYS A O 1
ATOM 664 N N . GLU A 1 84 ? -7.746 -18.219 -3.652 1 98.12 84 GLU A N 1
ATOM 665 C CA . GLU A 1 84 ? -9.141 -18.656 -3.584 1 98.12 84 GLU A CA 1
ATOM 666 C C . GLU A 1 84 ? -9.25 -20.078 -3.027 1 98.12 84 GLU A C 1
ATOM 668 O O . GLU A 1 84 ? -10.117 -20.359 -2.201 1 98.12 84 GLU A O 1
ATOM 673 N N . GLU A 1 85 ? -8.414 -20.922 -3.527 1 97.94 85 GLU A N 1
ATOM 674 C CA . GLU A 1 85 ? -8.383 -22.312 -3.064 1 97.94 85 GLU A CA 1
ATOM 675 C C . GLU A 1 85 ? -7.098 -22.594 -2.285 1 97.94 85 GLU A C 1
ATOM 677 O O . GLU A 1 85 ? -6.004 -22.25 -2.734 1 97.94 85 GLU A O 1
ATOM 682 N N . THR A 1 86 ? -7.324 -23.234 -1.126 1 97.06 86 THR A N 1
ATOM 683 C CA . THR A 1 86 ? -6.168 -23.609 -0.321 1 97.06 86 THR A CA 1
ATOM 684 C C . THR A 1 86 ? -5.414 -24.781 -0.967 1 97.06 86 THR A C 1
ATOM 686 O O . THR A 1 86 ? -5.875 -25.922 -0.927 1 97.06 86 THR A O 1
ATOM 689 N N . LYS A 1 87 ? -4.324 -24.453 -1.582 1 96.81 87 LYS A N 1
ATOM 690 C CA . LYS A 1 87 ? -3.465 -25.453 -2.223 1 96.81 87 LYS A CA 1
ATOM 691 C C . LYS A 1 87 ? -2.082 -24.875 -2.514 1 96.81 87 LYS A C 1
ATOM 693 O O . LYS A 1 87 ? -1.912 -23.656 -2.576 1 96.81 87 LYS A O 1
ATOM 698 N N . TRP A 1 88 ? -1.146 -25.688 -2.705 1 96.5 88 TRP A N 1
ATOM 699 C CA . TRP A 1 88 ? 0.217 -25.266 -3.01 1 96.5 88 TRP A CA 1
ATOM 700 C C . TRP A 1 88 ? 0.416 -25.109 -4.516 1 96.5 88 TRP A C 1
ATOM 702 O O . TRP A 1 88 ? -0.02 -25.953 -5.293 1 96.5 88 TRP A O 1
ATOM 712 N N . TRP A 1 89 ? 0.972 -24.016 -4.988 1 97.06 89 TRP A N 1
ATOM 713 C CA . TRP A 1 89 ? 1.257 -23.75 -6.395 1 97.06 89 TRP A CA 1
ATOM 714 C C . TRP A 1 89 ? 2.656 -24.234 -6.766 1 97.06 89 TRP A C 1
ATOM 716 O O . TRP A 1 89 ? 3.615 -24 -6.027 1 97.06 89 TRP A O 1
ATOM 726 N N . SER A 1 90 ? 2.791 -24.859 -7.84 1 95.5 90 SER A N 1
ATOM 727 C CA . SER A 1 90 ? 4.086 -25.359 -8.297 1 95.5 90 SER A CA 1
ATOM 728 C C . SER A 1 90 ? 4.945 -24.219 -8.859 1 95.5 90 SER A C 1
ATOM 730 O O . SER A 1 90 ? 6.164 -24.359 -8.969 1 95.5 90 SER A O 1
ATOM 732 N N . ARG A 1 91 ? 4.273 -23.156 -9.32 1 96.69 91 ARG A N 1
ATOM 733 C CA . ARG A 1 91 ? 4.906 -21.953 -9.844 1 96.69 91 ARG A CA 1
ATOM 734 C C . ARG A 1 91 ? 4.016 -20.734 -9.633 1 96.69 91 ARG A C 1
ATOM 736 O O . ARG A 1 91 ? 2.82 -20.875 -9.367 1 96.69 91 ARG A O 1
ATOM 743 N N . LEU A 1 92 ? 4.523 -19.594 -9.766 1 97.88 92 LEU A N 1
ATOM 744 C CA . LEU A 1 92 ? 3.764 -18.375 -9.492 1 97.88 92 LEU A CA 1
ATOM 745 C C . LEU A 1 92 ? 2.787 -18.078 -10.625 1 97.88 92 LEU A C 1
ATOM 747 O O . LEU A 1 92 ? 1.658 -17.656 -10.383 1 97.88 92 LEU A O 1
ATOM 751 N N . VAL A 1 93 ? 3.238 -18.266 -11.938 1 98.06 93 VAL A N 1
ATOM 752 C CA . VAL A 1 93 ? 2.471 -17.812 -13.094 1 98.06 93 VAL A CA 1
ATOM 753 C C . VAL A 1 93 ? 1.713 -18.984 -13.711 1 98.06 93 VAL A C 1
ATOM 755 O O . VAL A 1 93 ? 2.123 -20.141 -13.57 1 98.06 93 VAL A O 1
ATOM 758 N N . LYS A 1 94 ? 0.683 -18.672 -14.383 1 96.69 94 LYS A N 1
ATOM 759 C CA . LYS A 1 94 ? -0.2 -19.672 -14.992 1 96.69 94 LYS A CA 1
ATOM 760 C C . LYS A 1 94 ? 0.492 -20.391 -16.156 1 96.69 94 LYS A C 1
ATOM 762 O O . LYS A 1 94 ? 0.319 -21.594 -16.328 1 96.69 94 LYS A O 1
ATOM 767 N N . GLU A 1 95 ? 1.181 -19.562 -16.984 1 92.62 95 GLU A N 1
ATOM 768 C CA . GLU A 1 95 ? 1.817 -20.094 -18.188 1 92.62 95 GLU A CA 1
ATOM 769 C C . GLU A 1 95 ? 2.854 -21.156 -17.844 1 92.62 95 GLU A C 1
ATOM 771 O O . GLU A 1 95 ? 3.58 -21.031 -16.844 1 92.62 95 GLU A O 1
ATOM 776 N N . ASP A 1 96 ? 2.893 -22.109 -18.734 1 90.06 96 ASP A N 1
ATOM 777 C CA . ASP A 1 96 ? 3.902 -23.156 -18.594 1 90.06 96 ASP A CA 1
ATOM 778 C C . ASP A 1 96 ? 5.188 -22.781 -19.328 1 90.06 96 ASP A C 1
ATOM 780 O O . ASP A 1 96 ? 5.199 -21.828 -20.125 1 90.06 96 ASP A O 1
ATOM 784 N N . GLY A 1 97 ? 6.281 -23.438 -18.938 1 89.75 97 GLY A N 1
ATOM 785 C CA . GLY A 1 97 ? 7.547 -23.141 -19.594 1 89.75 97 GLY A CA 1
ATOM 786 C C . GLY A 1 97 ? 8.547 -22.469 -18.672 1 89.75 97 GLY A C 1
ATOM 787 O O . GLY A 1 97 ? 8.453 -22.594 -17.453 1 89.75 97 GLY A O 1
ATOM 788 N N . ARG A 1 98 ? 9.484 -21.781 -19.344 1 92.25 98 ARG A N 1
ATOM 789 C CA . ARG A 1 98 ? 10.547 -21.156 -18.562 1 92.25 98 ARG A CA 1
ATOM 790 C C . ARG A 1 98 ? 10.023 -19.953 -17.781 1 92.25 98 ARG A C 1
ATOM 792 O O . ARG A 1 98 ? 9.344 -19.094 -18.359 1 92.25 98 ARG A O 1
ATOM 799 N N . THR A 1 99 ? 10.172 -19.922 -16.562 1 92.44 99 THR A N 1
ATOM 800 C CA . THR A 1 99 ? 9.82 -18.797 -15.711 1 92.44 99 THR A CA 1
ATOM 801 C C . THR A 1 99 ? 10.57 -17.531 -16.141 1 92.44 99 THR A C 1
ATOM 803 O O . THR A 1 99 ? 11.781 -17.562 -16.359 1 92.44 99 THR A O 1
ATOM 806 N N . PRO A 1 100 ? 9.828 -16.453 -16.328 1 95.06 100 PRO A N 1
ATOM 807 C CA . PRO A 1 100 ? 10.547 -15.227 -16.656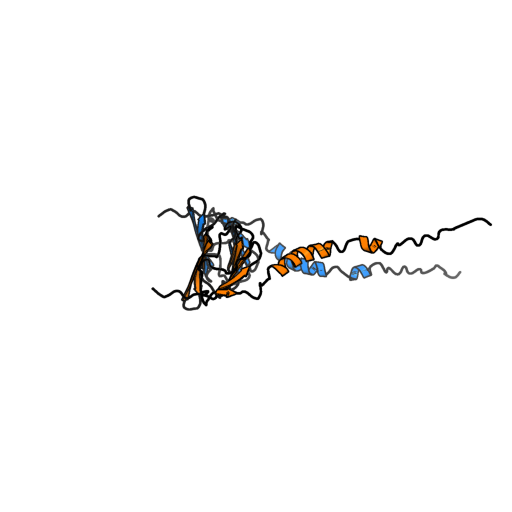 1 95.06 100 PRO A CA 1
ATOM 808 C C . PRO A 1 100 ? 11.711 -14.961 -15.703 1 95.06 100 PRO A C 1
ATOM 810 O O . PRO A 1 100 ? 11.609 -15.227 -14.5 1 95.06 100 PRO A O 1
ATOM 813 N N . VAL A 1 101 ? 12.797 -14.445 -16.219 1 95.31 101 VAL A N 1
ATOM 814 C CA . VAL A 1 101 ? 14.062 -14.32 -15.5 1 95.31 101 VAL A CA 1
ATOM 815 C C . VAL A 1 101 ? 13.875 -13.391 -14.305 1 95.31 101 VAL A C 1
ATOM 817 O O . VAL A 1 101 ? 14.586 -13.5 -13.305 1 95.31 101 VAL A O 1
ATOM 820 N N . PHE A 1 102 ? 12.961 -12.43 -14.391 1 97.62 102 PHE A N 1
ATOM 821 C CA . PHE A 1 102 ? 12.82 -11.445 -13.328 1 97.62 102 PHE A CA 1
ATOM 822 C C . PHE A 1 102 ? 12.039 -12.016 -12.148 1 97.62 102 PHE A C 1
ATOM 824 O O . PHE A 1 102 ? 11.938 -11.383 -11.094 1 97.62 102 PHE A O 1
ATOM 831 N N . ILE A 1 103 ? 11.453 -13.203 -12.266 1 98.06 103 ILE A N 1
ATOM 832 C CA . ILE A 1 103 ? 10.719 -13.867 -11.188 1 98.06 103 ILE A CA 1
ATOM 833 C C . ILE A 1 103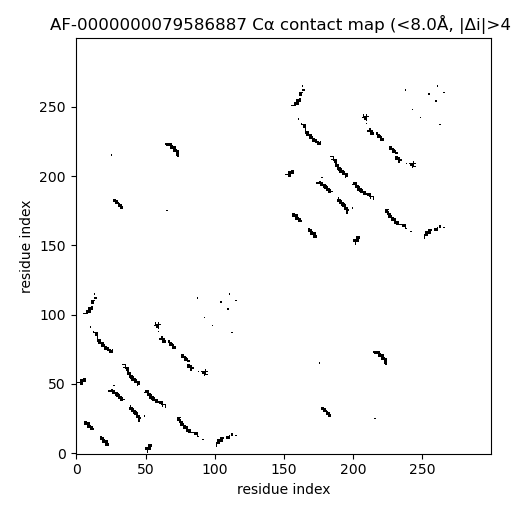 ? 11.641 -14.828 -10.453 1 98.06 103 ILE A C 1
ATOM 835 O O . ILE A 1 103 ? 12.195 -15.75 -11.055 1 98.06 103 ILE A O 1
ATOM 839 N N . LYS A 1 104 ? 11.789 -14.609 -9.172 1 98.19 104 LYS A N 1
ATOM 840 C CA . LYS A 1 104 ? 12.664 -15.43 -8.336 1 98.19 104 LYS A CA 1
ATOM 841 C C . LYS A 1 104 ? 11.922 -15.953 -7.113 1 98.19 104 LYS A C 1
ATOM 843 O O . LYS A 1 104 ? 10.969 -15.328 -6.645 1 98.19 104 LYS A O 1
ATOM 848 N N . VAL A 1 105 ? 12.359 -17.078 -6.605 1 97.25 105 VAL A N 1
ATOM 849 C CA . VAL A 1 105 ? 11.828 -17.594 -5.348 1 97.25 105 VAL A CA 1
ATOM 850 C C . VAL A 1 105 ? 12.297 -16.703 -4.188 1 97.25 105 VAL A C 1
ATOM 852 O O . VAL A 1 105 ? 13.461 -16.297 -4.145 1 97.25 105 VAL A O 1
ATOM 855 N N . ASP A 1 106 ? 11.391 -16.375 -3.248 1 98.31 106 ASP A N 1
ATOM 856 C CA . ASP A 1 106 ? 11.773 -15.641 -2.045 1 98.31 106 ASP A CA 1
ATOM 857 C C . ASP A 1 106 ? 12.266 -16.594 -0.958 1 98.31 106 ASP A C 1
ATOM 859 O O . ASP A 1 106 ? 11.492 -17.031 -0.112 1 98.31 106 ASP A O 1
ATOM 863 N N . TRP A 1 107 ? 13.5 -16.75 -0.828 1 96.12 107 TRP A N 1
ATOM 864 C CA . TRP A 1 107 ? 14.102 -17.703 0.091 1 96.12 107 TRP A CA 1
ATOM 865 C C . TRP A 1 107 ? 13.969 -17.234 1.536 1 96.12 107 TRP A C 1
ATOM 867 O O . TRP A 1 107 ? 14.055 -18.047 2.467 1 96.12 107 TRP A O 1
ATOM 877 N N . ASN A 1 108 ? 13.836 -15.922 1.749 1 95.62 108 ASN A N 1
ATOM 878 C CA . ASN A 1 108 ? 13.617 -15.398 3.094 1 95.62 108 ASN A CA 1
ATOM 879 C C . ASN A 1 108 ? 12.266 -15.828 3.65 1 95.62 108 ASN A C 1
ATOM 881 O O . ASN A 1 108 ? 12.078 -15.883 4.867 1 95.62 108 ASN A O 1
ATOM 885 N N . ARG A 1 109 ? 11.281 -16.062 2.799 1 95.5 109 ARG A N 1
ATOM 886 C CA . ARG A 1 109 ? 9.93 -16.422 3.209 1 95.5 109 ARG A CA 1
ATOM 887 C C . ARG A 1 109 ? 9.609 -17.859 2.846 1 95.5 109 ARG A C 1
ATOM 889 O O . ARG A 1 109 ? 8.484 -18.328 3.039 1 95.5 109 ARG A O 1
ATOM 896 N N . TRP A 1 110 ? 10.602 -18.625 2.441 1 91.12 110 TRP A N 1
ATOM 897 C CA . TRP A 1 110 ? 10.344 -19.953 1.879 1 91.12 110 TRP A CA 1
ATOM 898 C C . TRP A 1 110 ? 10.008 -20.953 2.977 1 91.12 110 TRP A C 1
ATOM 900 O O . TRP A 1 110 ? 10.648 -20.984 4.027 1 91.12 110 TRP A O 1
ATOM 910 N N . VAL A 1 111 ? 8.898 -21.516 2.842 1 91.31 111 VAL A N 1
ATOM 911 C CA . VAL A 1 111 ? 8.461 -22.641 3.668 1 91.31 111 VAL A CA 1
ATOM 912 C C . VAL A 1 111 ? 7.992 -23.797 2.775 1 91.31 111 VAL A C 1
ATOM 914 O O . VAL A 1 111 ? 7.504 -23.562 1.667 1 91.31 111 VAL A O 1
ATOM 917 N N . ASP A 1 112 ? 8.297 -25.047 3.207 1 83.62 112 ASP A N 1
ATOM 918 C CA . ASP A 1 112 ? 7.801 -26.188 2.439 1 83.62 112 ASP A CA 1
ATOM 919 C C . ASP A 1 112 ? 6.488 -26.703 3.014 1 83.62 112 ASP A C 1
ATOM 921 O O . ASP A 1 112 ? 6.168 -26.453 4.18 1 83.62 112 ASP A O 1
ATOM 925 N N . GLU A 1 113 ? 5.773 -27.297 2.043 1 77.81 113 GLU A N 1
ATOM 926 C CA . GLU A 1 113 ? 4.469 -27.844 2.402 1 77.81 113 GLU A CA 1
ATOM 927 C C . GLU A 1 113 ? 4.539 -28.625 3.711 1 77.81 113 GLU A C 1
ATOM 929 O O . GLU A 1 113 ? 3.703 -28.438 4.598 1 77.81 113 GLU A O 1
ATOM 934 N N . ASP A 1 114 ? 5.582 -29.406 3.924 1 79.19 114 ASP A N 1
ATOM 935 C CA . ASP A 1 114 ? 5.711 -30.297 5.074 1 79.19 114 ASP A CA 1
ATOM 936 C C . ASP A 1 114 ? 6.016 -29.516 6.348 1 79.19 114 ASP A C 1
ATOM 938 O O . ASP A 1 114 ? 5.582 -29.891 7.438 1 79.19 114 ASP A O 1
ATOM 942 N N . GLU A 1 115 ? 6.754 -28.5 6.234 1 68.19 115 GLU A N 1
ATOM 943 C CA . GLU A 1 115 ? 7.168 -27.703 7.387 1 68.19 115 GLU A CA 1
ATOM 944 C C . GLU A 1 115 ? 6.027 -26.828 7.891 1 68.19 115 GLU A C 1
ATOM 946 O O . GLU A 1 115 ? 5.973 -26.484 9.078 1 68.19 115 GLU A O 1
ATOM 951 N N . GLN A 1 116 ? 5.199 -26.312 7.129 1 64.06 116 GLN A N 1
ATOM 952 C CA . GLN A 1 116 ? 4.094 -25.469 7.594 1 64.06 116 GLN A CA 1
ATOM 953 C C . GLN A 1 116 ? 3.184 -26.25 8.547 1 64.06 116 GLN A C 1
ATOM 955 O O . GLN A 1 116 ? 2.707 -25.688 9.539 1 64.06 116 GLN A O 1
ATOM 960 N N . ASP A 1 117 ? 2.904 -27.453 8.281 1 55.38 117 ASP A N 1
ATOM 961 C CA . ASP A 1 117 ? 2.082 -28.312 9.133 1 55.38 117 ASP A CA 1
ATOM 962 C C . ASP A 1 117 ? 2.742 -28.531 10.492 1 55.38 117 ASP A C 1
ATOM 964 O O . ASP A 1 117 ? 2.057 -28.672 11.508 1 55.38 117 ASP A O 1
ATOM 968 N N . GLU A 1 118 ? 3.93 -28.5 10.445 1 48.97 118 GLU A N 1
ATOM 969 C CA . GLU A 1 118 ? 4.617 -28.734 11.711 1 48.97 118 GLU A CA 1
ATOM 970 C C . GLU A 1 118 ? 4.609 -27.484 12.594 1 48.97 118 GLU A C 1
ATOM 972 O O . GLU A 1 118 ? 4.512 -27.594 13.82 1 48.97 118 GLU A O 1
ATOM 977 N N . LYS A 1 119 ? 4.773 -26.469 11.914 1 49 119 LYS A N 1
ATOM 978 C CA . LYS A 1 119 ? 4.797 -25.266 12.742 1 49 119 LYS A CA 1
ATOM 979 C C . LYS A 1 119 ? 3.424 -24.984 13.344 1 49 119 LYS A C 1
ATOM 981 O O . LYS A 1 119 ? 3.32 -24.469 14.461 1 49 119 LYS A O 1
ATOM 986 N N . ALA A 1 120 ? 2.318 -25.094 12.453 1 48.25 120 ALA A N 1
ATOM 987 C CA . ALA A 1 120 ? 1.009 -25.016 13.102 1 48.25 120 ALA A CA 1
ATOM 988 C C . ALA A 1 120 ? 0.888 -26.062 14.211 1 48.25 120 ALA A C 1
ATOM 990 O O . ALA A 1 120 ? 0.261 -25.812 15.242 1 48.25 120 ALA A O 1
ATOM 991 N N . GLY A 1 121 ? 1.484 -27.109 13.93 1 39.03 121 GLY A N 1
ATOM 992 C CA . GLY A 1 121 ? 1.478 -28.141 14.945 1 39.03 121 GLY A CA 1
ATOM 993 C C . GLY A 1 121 ? 2.406 -27.859 16.109 1 39.03 121 GLY A C 1
ATOM 994 O O . GLY A 1 121 ? 2.264 -28.438 17.188 1 39.03 121 GLY A O 1
ATOM 995 N N . ALA A 1 122 ? 3.475 -27.203 15.711 1 44.91 122 ALA A N 1
ATOM 996 C CA . ALA A 1 122 ? 4.449 -27 16.781 1 44.91 122 ALA A CA 1
ATOM 997 C C . ALA A 1 122 ? 3.951 -25.969 17.781 1 44.91 122 ALA A C 1
ATOM 999 O O . ALA A 1 122 ? 4.273 -26.031 18.969 1 44.91 122 ALA A O 1
ATOM 1000 N N . ASP A 1 123 ? 3.168 -24.938 17.219 1 43.91 123 ASP A N 1
ATOM 1001 C CA . ASP A 1 123 ? 2.633 -24.031 18.219 1 43.91 123 ASP A CA 1
ATOM 1002 C C . ASP A 1 123 ? 1.701 -24.766 19.188 1 43.91 123 ASP A C 1
ATOM 1004 O O . ASP A 1 123 ? 1.492 -24.312 20.312 1 43.91 123 ASP A O 1
ATOM 1008 N N . MET A 1 124 ? 1.015 -25.719 18.578 1 38.38 124 MET A N 1
ATOM 1009 C CA . MET A 1 124 ? 0.218 -26.516 19.5 1 38.38 124 MET A CA 1
ATOM 1010 C C . MET A 1 124 ? 1.115 -27.359 20.406 1 38.38 124 MET A C 1
ATOM 1012 O O . MET A 1 124 ? 0.677 -27.828 21.469 1 38.38 124 MET A O 1
ATOM 1016 N N . GLU A 1 125 ? 2.188 -27.75 19.781 1 40.59 125 GLU A N 1
ATOM 1017 C CA . GLU A 1 125 ? 2.975 -28.641 20.625 1 40.59 125 GLU A CA 1
ATOM 1018 C C . GLU A 1 125 ? 3.674 -27.875 21.75 1 40.59 125 GLU A C 1
ATOM 1020 O O . GLU A 1 125 ? 4.094 -28.469 22.734 1 40.59 125 GLU A O 1
ATOM 1025 N N . PHE A 1 126 ? 3.906 -26.562 21.5 1 42.75 126 PHE A N 1
ATOM 1026 C CA . PHE A 1 126 ? 4.5 -25.922 22.656 1 42.75 126 PHE A CA 1
ATOM 1027 C C . PHE A 1 126 ? 3.498 -25.844 23.812 1 42.75 126 PHE A C 1
ATOM 1029 O O . PHE A 1 126 ? 3.875 -25.594 24.953 1 42.75 126 PHE A O 1
ATOM 1036 N N . ASP A 1 127 ? 2.199 -25.766 23.5 1 39.53 127 ASP A N 1
ATOM 1037 C CA . ASP A 1 127 ? 1.229 -25.875 24.578 1 39.53 127 ASP A CA 1
ATOM 1038 C C . ASP A 1 127 ? 1.295 -27.266 25.219 1 39.53 127 ASP A C 1
ATOM 1040 O O . ASP A 1 127 ? 0.905 -27.438 26.375 1 39.53 127 ASP A O 1
ATOM 1044 N N . ASP A 1 128 ? 1.557 -28.25 24.391 1 38.12 128 ASP A N 1
ATOM 1045 C CA . ASP A 1 128 ? 1.603 -29.562 25.031 1 38.12 128 ASP A CA 1
ATOM 1046 C C . ASP A 1 128 ? 2.895 -29.75 25.828 1 38.12 128 ASP A C 1
ATOM 1048 O O . ASP A 1 128 ? 3.789 -30.484 25.406 1 38.12 128 ASP A O 1
ATOM 1052 N N . VAL A 1 129 ? 3.703 -28.734 26.172 1 38.62 129 VAL A N 1
ATOM 1053 C CA . VAL A 1 129 ? 4.535 -28.906 27.359 1 38.62 129 VAL A CA 1
ATOM 1054 C C . VAL A 1 129 ? 3.77 -29.688 28.422 1 38.62 129 VAL A C 1
ATOM 1056 O O . VAL A 1 129 ? 2.703 -29.266 28.875 1 38.62 129 VAL A O 1
ATOM 1059 N N . ASN A 1 130 ? 3.805 -31.047 28.406 1 38.25 130 ASN A N 1
ATOM 1060 C CA . ASN A 1 130 ? 3.457 -32.281 29.109 1 38.25 130 ASN A CA 1
ATOM 1061 C C . ASN A 1 130 ? 3.516 -32.094 30.625 1 38.25 130 ASN A C 1
ATOM 1063 O O . ASN A 1 130 ? 4.598 -31.938 31.188 1 38.25 130 ASN A O 1
ATOM 1067 N N . PHE A 1 131 ? 2.645 -31.391 31.328 1 42.72 131 PHE A N 1
ATOM 1068 C CA . PHE A 1 131 ? 2.301 -31.531 32.75 1 42.72 131 PHE A CA 1
ATOM 1069 C C . PHE A 1 131 ? 2.455 -33 33.188 1 42.72 131 PHE A C 1
ATOM 1071 O O . PHE A 1 131 ? 2.432 -33.281 34.375 1 42.72 131 PHE A O 1
ATOM 1078 N N . SER A 1 132 ? 2.312 -33.938 32.281 1 42.03 132 SER A N 1
ATOM 1079 C CA . SER A 1 132 ? 2.41 -35.312 32.75 1 42.03 132 SER A CA 1
ATOM 1080 C C . SER A 1 132 ? 3.82 -35.656 33.219 1 42.03 132 SER A C 1
ATOM 1082 O O . SER A 1 132 ? 4 -36.5 34.094 1 42.03 132 SER A O 1
ATOM 1084 N N . SER A 1 133 ? 4.82 -35.219 32.594 1 42.56 133 SER A N 1
ATOM 1085 C CA . SER A 1 133 ? 6.141 -35.594 33.062 1 42.56 133 SER A CA 1
ATOM 1086 C C . SER A 1 133 ? 6.48 -34.938 34.406 1 42.56 133 SER A C 1
ATOM 1088 O O . SER A 1 133 ? 7.562 -35.156 34.938 1 42.56 133 SER A O 1
ATOM 1090 N N . LEU A 1 134 ? 5.84 -33.781 34.75 1 40.19 134 LEU A N 1
ATOM 1091 C CA . LEU A 1 134 ? 5.914 -33.438 36.156 1 40.19 134 LEU A CA 1
ATOM 1092 C C . LEU A 1 134 ? 5.359 -34.562 37.031 1 40.19 134 LEU A C 1
ATOM 1094 O O . LEU A 1 134 ? 5.344 -34.469 38.25 1 40.19 134 LEU A O 1
ATOM 1098 N N . ASN A 1 135 ? 4.504 -35.312 36.406 1 40.59 135 ASN A N 1
ATOM 1099 C CA . ASN A 1 135 ? 4.102 -36.469 37.219 1 40.59 135 ASN A CA 1
ATOM 1100 C C . ASN A 1 135 ? 5.289 -37.375 37.562 1 40.59 135 ASN A C 1
ATOM 1102 O O . ASN A 1 135 ? 5.105 -38.5 38 1 40.59 135 ASN A O 1
ATOM 1106 N N . ILE A 1 136 ? 6.422 -37.125 36.781 1 36.78 136 ILE A N 1
ATOM 1107 C CA . ILE A 1 136 ? 7.48 -38.125 36.938 1 36.78 136 ILE A CA 1
ATOM 1108 C C . ILE A 1 136 ? 7.742 -38.406 38.406 1 36.78 136 ILE A C 1
ATOM 1110 O O . ILE A 1 136 ? 7.883 -39.562 38.781 1 36.78 136 ILE A O 1
ATOM 1114 N N . GLY A 1 137 ? 8.398 -37.469 39 1 39.81 137 GLY A N 1
ATOM 1115 C CA . GLY A 1 137 ? 9.359 -37.875 40 1 39.81 137 GLY A CA 1
ATOM 1116 C C . GLY A 1 137 ? 8.711 -38.438 41.281 1 39.81 137 GLY A C 1
ATOM 1117 O O . GLY A 1 137 ? 9.359 -38.531 42.312 1 39.81 137 GLY A O 1
ATOM 1118 N N . GLY A 1 138 ? 7.387 -38.312 41.312 1 39.25 138 GLY A N 1
ATOM 1119 C CA . GLY A 1 138 ? 6.887 -38.875 42.531 1 39.25 138 GLY A CA 1
ATOM 1120 C C . GLY A 1 138 ? 7.18 -40.344 42.688 1 39.25 138 GLY A C 1
ATOM 1121 O O . GLY A 1 138 ? 6.277 -41.188 42.594 1 39.25 138 GLY A O 1
ATOM 1122 N N . GLY A 1 139 ? 8.148 -40.875 41.938 1 38.5 139 GLY A N 1
ATOM 1123 C CA . GLY A 1 139 ? 8.469 -42.281 42.25 1 38.5 139 GLY A CA 1
ATOM 1124 C C . GLY A 1 139 ? 8.492 -42.562 43.719 1 38.5 139 GLY A C 1
ATOM 1125 O O . GLY A 1 139 ? 9.242 -41.969 44.469 1 38.5 139 GLY A O 1
ATOM 1126 N N . GLY A 1 140 ? 7.328 -42.781 44.312 1 37.44 140 GLY A N 1
ATOM 1127 C CA . GLY A 1 140 ? 7.066 -43.406 45.594 1 37.44 140 GLY A CA 1
ATOM 1128 C C . GLY A 1 140 ? 7.98 -44.594 45.875 1 37.44 140 GLY A C 1
ATOM 1129 O O . GLY A 1 140 ? 7.961 -45.594 45.156 1 37.44 140 GLY A O 1
ATOM 1130 N N . GLU A 1 141 ? 9.305 -44.312 46.094 1 36.22 141 GLU A N 1
ATOM 1131 C CA . GLU A 1 141 ? 10.18 -45.312 46.719 1 36.22 141 GLU A CA 1
ATOM 1132 C C . GLU A 1 141 ? 9.469 -46.031 47.844 1 36.22 141 GLU A C 1
ATOM 1134 O O . GLU A 1 141 ? 8.961 -45.406 48.781 1 36.22 141 GLU A O 1
ATOM 1139 N N . ASP A 1 142 ? 8.727 -47.094 47.531 1 36.19 142 ASP A N 1
ATOM 1140 C CA . ASP A 1 142 ? 8.273 -48.094 48.438 1 36.19 142 ASP A CA 1
ATOM 1141 C C . ASP A 1 142 ? 9.391 -48.531 49.406 1 36.19 142 ASP A C 1
ATOM 1143 O O . ASP A 1 142 ? 10.445 -49 48.969 1 36.19 142 ASP A O 1
ATOM 1147 N N . TYR A 1 143 ? 9.766 -47.656 50.344 1 32.5 143 TYR A N 1
ATOM 1148 C CA . TYR A 1 143 ? 10.57 -48.094 51.5 1 32.5 143 TYR A CA 1
ATOM 1149 C C . TYR A 1 143 ? 10.008 -49.375 52.094 1 32.5 143 TYR A C 1
ATOM 1151 O O . TYR A 1 143 ? 9.016 -49.312 52.844 1 32.5 143 TYR A O 1
ATOM 1159 N N . GLU A 1 144 ? 9.719 -50.375 51.375 1 33.31 144 GLU A N 1
ATOM 1160 C CA . GLU A 1 144 ? 9.5 -51.625 52.031 1 33.31 144 GLU A CA 1
ATOM 1161 C C . GLU A 1 144 ? 10.664 -51.969 52.969 1 33.31 144 GLU A C 1
ATOM 1163 O O . GLU A 1 144 ? 11.789 -52.188 52.531 1 33.31 144 GLU A O 1
ATOM 1168 N N . GLY A 1 145 ? 10.859 -51.156 54 1 31.58 145 GLY A N 1
ATOM 1169 C CA . GLY A 1 145 ? 11.641 -51.625 55.156 1 31.58 145 GLY A CA 1
ATOM 1170 C C . GLY A 1 145 ? 11.492 -53.125 55.406 1 31.58 145 GLY A C 1
ATOM 1171 O O . GLY A 1 145 ? 10.469 -53.719 55.062 1 31.58 145 GLY A O 1
ATOM 1172 N N . LYS A 1 146 ? 12.648 -53.844 55.562 1 31.73 146 LYS A N 1
ATOM 1173 C CA . LYS A 1 146 ? 13.172 -55.156 55.906 1 31.73 146 LYS A CA 1
ATOM 1174 C C . LYS A 1 146 ? 12.57 -55.688 57.188 1 31.73 146 LYS A C 1
ATOM 1176 O O . LYS A 1 146 ? 13.148 -56.562 57.844 1 31.73 146 LYS A O 1
ATOM 1181 N N . ARG A 1 147 ? 11.5 -55.125 57.719 1 29.55 147 ARG A N 1
ATOM 1182 C CA . ARG A 1 147 ? 11.383 -55.75 59.062 1 29.55 147 ARG A CA 1
ATOM 1183 C C . ARG A 1 147 ? 11.062 -57.219 58.969 1 29.55 147 ARG A C 1
ATOM 1185 O O . ARG A 1 147 ? 9.938 -57.656 59.25 1 29.55 147 ARG A O 1
ATOM 1192 N N . SER A 1 148 ? 11.359 -57.875 57.75 1 24.94 148 SER A N 1
ATOM 1193 C CA . SER A 1 148 ? 10.961 -59.281 57.875 1 24.94 148 SER A CA 1
ATOM 1194 C C . SER A 1 148 ? 11.492 -59.906 59.156 1 24.94 148 SER A C 1
ATOM 1196 O O . SER A 1 148 ? 12.555 -59.5 59.625 1 24.94 148 SER A O 1
ATOM 1198 N N . ASN A 1 149 ? 10.664 -60.594 59.844 1 29.62 149 ASN A N 1
ATOM 1199 C CA . ASN A 1 149 ? 10.422 -61.594 60.906 1 29.62 149 ASN A CA 1
ATOM 1200 C C . ASN A 1 149 ? 11.43 -62.719 60.844 1 29.62 149 ASN A C 1
ATOM 1202 O O . ASN A 1 149 ? 11.57 -63.375 59.781 1 29.62 149 ASN A O 1
ATOM 1206 N N . PRO A 1 150 ? 12.625 -62.656 61.594 1 24.31 150 PRO A N 1
ATOM 1207 C CA . PRO A 1 150 ? 12.891 -63.969 62.125 1 24.31 150 PRO A CA 1
ATOM 1208 C C . PRO A 1 150 ? 11.727 -64.5 62.938 1 24.31 150 PRO A C 1
ATOM 1210 O O . PRO A 1 150 ? 10.891 -63.75 63.438 1 24.31 150 PRO A O 1
ATOM 1213 N N . MET B 1 1 ? -16.859 13.891 -18.719 1 38.66 1 MET B N 1
ATOM 1214 C CA . MET B 1 1 ? -15.734 13.273 -18.031 1 38.66 1 MET B CA 1
ATOM 1215 C C . MET B 1 1 ? -16.125 12.852 -16.625 1 38.66 1 MET B C 1
ATOM 1217 O O . MET B 1 1 ? -16.688 13.648 -15.859 1 38.66 1 MET B O 1
ATOM 1221 N N . ALA B 1 2 ? -16.562 11.672 -16.359 1 50.09 2 ALA B N 1
ATOM 1222 C CA . ALA B 1 2 ? -17.391 11.375 -15.203 1 50.09 2 ALA B CA 1
ATOM 1223 C C . ALA B 1 2 ? -16.766 11.938 -13.93 1 50.09 2 ALA B C 1
ATOM 1225 O O . ALA B 1 2 ? -15.539 11.945 -13.773 1 50.09 2 ALA B O 1
ATOM 1226 N N . LYS B 1 3 ? -17.312 12.898 -13.359 1 64.81 3 LYS B N 1
ATOM 1227 C CA . LYS B 1 3 ? -16.844 13.633 -12.188 1 64.81 3 LYS B CA 1
ATOM 1228 C C . LYS B 1 3 ? -16.406 12.688 -11.078 1 64.81 3 LYS B C 1
ATOM 1230 O O . LYS B 1 3 ? -17.156 11.789 -10.688 1 64.81 3 LYS B O 1
ATOM 1235 N N . SER B 1 4 ? -15.008 12.586 -10.883 1 73.56 4 SER B N 1
ATOM 1236 C CA . SER B 1 4 ? -14.523 11.719 -9.812 1 73.56 4 SER B CA 1
ATOM 1237 C C . SER B 1 4 ? -15.047 12.172 -8.453 1 73.56 4 SER B C 1
ATOM 1239 O O . SER B 1 4 ? -15.195 13.375 -8.203 1 73.56 4 SER B O 1
ATOM 1241 N N . ARG B 1 5 ? -15.656 11.234 -7.723 1 93.19 5 ARG B N 1
ATOM 1242 C CA . ARG B 1 5 ? -16.094 11.469 -6.352 1 93.19 5 ARG B CA 1
ATOM 1243 C C . ARG B 1 5 ? -14.922 11.438 -5.383 1 93.19 5 ARG B C 1
ATOM 1245 O O . ARG B 1 5 ? -13.844 10.945 -5.727 1 93.19 5 ARG B O 1
ATOM 1252 N N . HIS B 1 6 ? -15.07 12.125 -4.328 1 96 6 HIS B N 1
ATOM 1253 C CA . HIS B 1 6 ? -14.047 12.109 -3.291 1 96 6 HIS B CA 1
ATOM 1254 C C . HIS B 1 6 ? -14.414 11.156 -2.162 1 96 6 HIS B C 1
ATOM 1256 O O . HIS B 1 6 ? -15.453 11.32 -1.517 1 96 6 HIS B O 1
ATOM 1262 N N . PRO B 1 7 ? -13.586 10.156 -1.965 1 97.31 7 PRO B N 1
ATOM 1263 C CA . PRO B 1 7 ? -13.828 9.336 -0.772 1 97.31 7 PRO B CA 1
ATOM 1264 C C . PRO B 1 7 ? -13.562 10.102 0.526 1 97.31 7 PRO B C 1
ATOM 1266 O O . PRO B 1 7 ? -12.914 11.141 0.512 1 97.31 7 PRO B O 1
ATOM 1269 N N . ILE B 1 8 ? -14.125 9.602 1.622 1 97.5 8 ILE B N 1
ATOM 1270 C CA . ILE B 1 8 ? -13.812 10.211 2.912 1 97.5 8 ILE B CA 1
ATOM 1271 C C . ILE B 1 8 ? -12.328 10.016 3.232 1 97.5 8 ILE B C 1
ATOM 1273 O O . ILE B 1 8 ? -11.797 8.914 3.057 1 97.5 8 ILE B O 1
ATOM 1277 N N . LEU B 1 9 ? -11.703 11.086 3.533 1 98.56 9 LEU B N 1
ATOM 1278 C CA . LEU B 1 9 ? -10.305 11.086 3.949 1 98.56 9 LEU B CA 1
ATOM 1279 C C . LEU B 1 9 ? -10.172 11.508 5.41 1 98.56 9 LEU B C 1
ATOM 1281 O O . LEU B 1 9 ? -10.602 12.594 5.789 1 98.56 9 LEU B O 1
ATOM 1285 N N . LYS B 1 10 ? -9.68 10.578 6.254 1 98.81 10 LYS B N 1
ATOM 1286 C CA . LYS B 1 10 ? -9.414 10.898 7.656 1 98.81 10 LYS B CA 1
ATOM 1287 C C . LYS B 1 10 ? -7.922 11.094 7.898 1 98.81 10 LYS B C 1
ATOM 1289 O O . LYS B 1 10 ? -7.09 10.414 7.289 1 98.81 10 LYS B O 1
ATOM 1294 N N . TRP B 1 11 ? -7.664 11.961 8.867 1 98.69 11 TRP B N 1
ATOM 1295 C CA . TRP B 1 11 ? -6.242 12.172 9.109 1 98.69 11 TRP B CA 1
ATOM 1296 C C . TRP B 1 11 ? -5.973 12.438 10.586 1 98.69 11 TRP B C 1
ATOM 1298 O O . TRP B 1 11 ? -6.863 12.883 11.312 1 98.69 11 TRP B O 1
ATOM 1308 N N . ALA B 1 12 ? -4.812 12.141 11.047 1 98.5 12 ALA B N 1
ATOM 1309 C CA . ALA B 1 12 ? -4.227 12.438 12.352 1 98.5 12 ALA B CA 1
ATOM 1310 C C . ALA B 1 12 ? -2.715 12.633 12.242 1 98.5 12 ALA B C 1
ATOM 1312 O O . ALA B 1 12 ? -2.141 12.484 11.164 1 98.5 12 ALA B O 1
ATOM 1313 N N . GLN B 1 13 ? -2.129 13.039 13.344 1 97.69 13 GLN B N 1
ATOM 1314 C CA . GLN B 1 13 ? -0.689 13.242 13.227 1 97.69 13 GLN B CA 1
ATOM 1315 C C . GLN B 1 13 ? 0.011 13.023 14.562 1 97.69 13 GLN B C 1
ATOM 1317 O O . GLN B 1 13 ? -0.643 12.906 15.602 1 97.69 13 GLN B O 1
ATOM 1322 N N . ARG B 1 14 ? 1.226 12.75 14.492 1 96.69 14 ARG B N 1
ATOM 1323 C CA . ARG B 1 14 ? 2.221 12.883 15.555 1 96.69 14 ARG B CA 1
ATOM 1324 C C . ARG B 1 14 ? 3.25 13.953 15.211 1 96.69 14 ARG B C 1
ATOM 1326 O O . ARG B 1 14 ? 3.131 14.633 14.195 1 96.69 14 ARG B O 1
ATOM 1333 N N . ASP B 1 15 ? 4.172 14.141 16.094 1 94.81 15 ASP B N 1
ATOM 1334 C CA . ASP B 1 15 ? 5.125 15.227 15.883 1 94.81 15 ASP B CA 1
ATOM 1335 C C . ASP B 1 15 ? 5.844 15.062 14.547 1 94.81 15 ASP B C 1
ATOM 1337 O O . ASP B 1 15 ? 6.066 16.047 13.828 1 94.81 15 ASP B O 1
ATOM 1341 N N . GLY B 1 16 ? 6.164 13.805 14.203 1 97.62 16 GLY B N 1
ATOM 1342 C CA . GLY B 1 16 ? 6.953 13.602 13 1 97.62 16 GLY B CA 1
ATOM 1343 C C . GLY B 1 16 ? 6.199 12.859 11.914 1 97.62 16 GLY B C 1
ATOM 1344 O O . GLY B 1 16 ? 6.73 12.633 10.82 1 97.62 16 GLY B O 1
ATOM 1345 N N . LEU B 1 17 ? 4.918 12.492 12.164 1 98.12 17 LEU B N 1
ATOM 1346 C CA . LEU B 1 17 ? 4.168 11.641 11.242 1 98.12 17 LEU B CA 1
ATOM 1347 C C . LEU B 1 17 ? 2.789 12.227 10.961 1 98.12 17 LEU B C 1
ATOM 1349 O O . LEU B 1 17 ? 2.211 12.898 11.812 1 98.12 17 LEU B O 1
ATOM 1353 N N . VAL B 1 18 ? 2.338 11.969 9.773 1 98.44 18 VAL B N 1
ATOM 1354 C CA . VAL B 1 18 ? 0.943 12.211 9.422 1 98.44 18 VAL B CA 1
ATOM 1355 C C . VAL B 1 18 ? 0.302 10.906 8.938 1 98.44 18 VAL B C 1
ATOM 1357 O O . VAL B 1 18 ? 0.858 10.211 8.086 1 98.44 18 VAL B O 1
ATOM 1360 N N . PHE B 1 19 ? -0.786 10.492 9.547 1 98.62 19 PHE B N 1
ATOM 1361 C CA . PHE B 1 19 ? -1.587 9.359 9.102 1 98.62 19 PHE B CA 1
ATOM 1362 C C . PHE B 1 19 ? -2.727 9.82 8.203 1 98.62 19 PHE B C 1
ATOM 1364 O O . PHE B 1 19 ? -3.512 10.695 8.586 1 98.62 19 PHE B O 1
ATOM 1371 N N . VAL B 1 20 ? -2.785 9.328 7.031 1 98.75 20 VAL B N 1
ATOM 1372 C CA . VAL B 1 20 ? -3.881 9.609 6.113 1 98.75 20 VAL B CA 1
ATOM 1373 C C . VAL B 1 20 ? -4.621 8.312 5.777 1 98.75 20 VAL B C 1
ATOM 1375 O O . VAL B 1 20 ? -4.027 7.375 5.234 1 98.75 20 VAL B O 1
ATOM 1378 N N . THR B 1 21 ? -5.832 8.227 6.121 1 98.69 21 THR B N 1
ATOM 1379 C CA . THR B 1 21 ? -6.664 7.059 5.844 1 98.69 21 THR B CA 1
ATOM 1380 C C . THR B 1 21 ? -7.746 7.398 4.824 1 98.69 21 THR B C 1
ATOM 1382 O O . THR B 1 21 ? -8.539 8.32 5.035 1 98.69 21 THR B O 1
ATOM 1385 N N . ILE B 1 22 ? -7.781 6.734 3.713 1 98.5 22 ILE B N 1
ATOM 1386 C CA . ILE B 1 22 ? -8.836 6.875 2.717 1 98.5 22 ILE B CA 1
ATOM 1387 C C . ILE B 1 22 ? -9.852 5.742 2.873 1 98.5 22 ILE B C 1
ATOM 1389 O O . ILE B 1 22 ? -9.516 4.574 2.672 1 98.5 22 ILE B O 1
ATOM 1393 N N . ASP B 1 23 ? -11.023 6.125 3.266 1 97.94 23 ASP B N 1
ATOM 1394 C CA . ASP B 1 23 ? -12.086 5.145 3.459 1 97.94 23 ASP B CA 1
ATOM 1395 C C . ASP B 1 23 ? -12.766 4.801 2.135 1 97.94 23 ASP B C 1
ATOM 1397 O O . ASP B 1 23 ? -13.719 5.465 1.725 1 97.94 23 ASP B O 1
ATOM 1401 N N . LEU B 1 24 ? -12.305 3.758 1.483 1 96.81 24 LEU B N 1
ATOM 1402 C CA . LEU B 1 24 ? -12.812 3.322 0.187 1 96.81 24 LEU B CA 1
ATOM 1403 C C . LEU B 1 24 ? -12.766 1.802 0.068 1 96.81 24 LEU B C 1
ATOM 1405 O O . LEU B 1 24 ? -11.773 1.244 -0.409 1 96.81 24 LEU B O 1
ATOM 1409 N N . PRO B 1 25 ? -13.812 1.091 0.477 1 95.38 25 PRO B N 1
ATOM 1410 C CA . PRO B 1 25 ? -13.828 -0.371 0.376 1 95.38 25 PRO B CA 1
ATOM 1411 C C . PRO B 1 25 ? -13.75 -0.864 -1.067 1 95.38 25 PRO B C 1
ATOM 1413 O O . PRO B 1 25 ? -14.25 -0.195 -1.979 1 95.38 25 PRO B O 1
ATOM 1416 N N . ASP B 1 26 ? -13.094 -2.012 -1.317 1 92.75 26 ASP B N 1
ATOM 1417 C CA . ASP B 1 26 ? -13.031 -2.746 -2.578 1 92.75 26 ASP B CA 1
ATOM 1418 C C . ASP B 1 26 ? -12.422 -1.888 -3.684 1 92.75 26 ASP B C 1
ATOM 1420 O O . ASP B 1 26 ? -12.93 -1.863 -4.809 1 92.75 26 ASP B O 1
ATOM 1424 N N . ALA B 1 27 ? -11.477 -1.107 -3.211 1 94.25 27 ALA B N 1
ATOM 1425 C CA . ALA B 1 27 ? -10.789 -0.262 -4.18 1 94.25 27 ALA B CA 1
ATOM 1426 C C . ALA B 1 27 ? -10.07 -1.105 -5.23 1 94.25 27 ALA B C 1
ATOM 1428 O O . ALA B 1 27 ? -9.43 -2.104 -4.902 1 94.25 27 ALA B O 1
ATOM 1429 N N . LYS B 1 28 ? -10.219 -0.745 -6.496 1 92.06 28 LYS B N 1
ATOM 1430 C CA . LYS B 1 28 ? -9.562 -1.378 -7.633 1 92.06 28 LYS B CA 1
ATOM 1431 C C . LYS B 1 28 ? -8.695 -0.376 -8.398 1 92.06 28 LYS B C 1
ATOM 1433 O O . LYS B 1 28 ? -8.977 0.825 -8.391 1 92.06 28 LYS B O 1
ATOM 1438 N N . ASP B 1 29 ? -7.637 -0.897 -9.039 1 92.06 29 ASP B N 1
ATOM 1439 C CA . ASP B 1 29 ? -6.785 -0.066 -9.891 1 92.06 29 ASP B CA 1
ATOM 1440 C C . ASP B 1 29 ? -6.242 1.133 -9.109 1 92.06 29 ASP B C 1
ATOM 1442 O O . ASP B 1 29 ? -6.391 2.277 -9.547 1 92.06 29 ASP B O 1
ATOM 1446 N N . VAL B 1 30 ? -5.629 0.891 -8.016 1 95.5 30 VAL B N 1
ATOM 1447 C CA . VAL B 1 30 ? -5.199 1.932 -7.09 1 95.5 30 VAL B CA 1
ATOM 1448 C C . VAL B 1 30 ? -3.941 2.615 -7.625 1 95.5 30 VAL B C 1
ATOM 1450 O O . VAL B 1 30 ? -3.01 1.945 -8.078 1 95.5 30 VAL B O 1
ATOM 1453 N N . LYS B 1 31 ? -3.988 3.916 -7.652 1 95.25 31 LYS B N 1
ATOM 1454 C CA . LYS B 1 31 ? -2.842 4.758 -7.988 1 95.25 31 LYS B CA 1
ATOM 1455 C C . LYS B 1 31 ? -2.488 5.691 -6.836 1 95.25 31 LYS B C 1
ATOM 1457 O O . LYS B 1 31 ? -3.355 6.395 -6.312 1 95.25 31 LYS B O 1
ATOM 1462 N N . LEU B 1 32 ? -1.2 5.684 -6.473 1 95.94 32 LEU B N 1
ATOM 1463 C CA . LEU B 1 32 ? -0.714 6.516 -5.379 1 95.94 32 LEU B CA 1
ATOM 1464 C C . LEU B 1 32 ? 0.492 7.34 -5.816 1 95.94 32 LEU B C 1
ATOM 1466 O O . LEU B 1 32 ? 1.387 6.828 -6.488 1 95.94 32 LEU B O 1
ATOM 1470 N N . LYS B 1 33 ? 0.445 8.641 -5.422 1 95.75 33 LYS B N 1
ATOM 1471 C CA . LYS B 1 33 ? 1.568 9.531 -5.703 1 95.75 33 LYS B CA 1
ATOM 1472 C C . LYS B 1 33 ? 1.81 10.492 -4.543 1 95.75 33 LYS B C 1
ATOM 1474 O O . LYS B 1 33 ? 0.867 11.094 -4.023 1 95.75 33 LYS B O 1
ATOM 1479 N N . LEU B 1 34 ? 3.01 10.586 -4.102 1 96.69 34 LEU B N 1
ATOM 1480 C CA . LEU B 1 34 ? 3.428 11.516 -3.057 1 96.69 34 LEU B CA 1
ATOM 1481 C C . LEU B 1 34 ? 4.719 12.227 -3.449 1 96.69 34 LEU B C 1
ATOM 1483 O O . LEU B 1 34 ? 5.676 11.586 -3.893 1 96.69 34 LEU B O 1
ATOM 1487 N N . GLU B 1 35 ? 4.676 13.508 -3.299 1 96.12 35 GLU B N 1
ATOM 1488 C CA . GLU B 1 35 ? 5.852 14.297 -3.654 1 96.12 35 GLU B CA 1
ATOM 1489 C C . GLU B 1 35 ? 6.434 14.992 -2.432 1 96.12 35 GLU B C 1
ATOM 1491 O O . GLU B 1 35 ? 5.719 15.273 -1.467 1 96.12 35 GLU B O 1
ATOM 1496 N N . HIS B 1 36 ? 7.648 15.375 -2.498 1 96.69 36 HIS B N 1
ATOM 1497 C CA . HIS B 1 36 ? 8.406 15.961 -1.396 1 96.69 36 HIS B CA 1
ATOM 1498 C C . HIS B 1 36 ? 7.758 17.25 -0.911 1 96.69 36 HIS B C 1
ATOM 1500 O O . HIS B 1 36 ? 7.746 17.531 0.29 1 96.69 36 HIS B O 1
ATOM 1506 N N . GLU B 1 37 ? 7.191 18 -1.846 1 97.75 37 GLU B N 1
ATOM 1507 C CA . GLU B 1 37 ? 6.617 19.297 -1.498 1 97.75 37 GLU B CA 1
ATOM 1508 C C . GLU B 1 37 ? 5.277 19.141 -0.788 1 97.75 37 GLU B C 1
ATOM 1510 O O . GLU B 1 37 ? 4.707 20.109 -0.296 1 97.75 37 GLU B O 1
ATOM 1515 N N . GLY B 1 38 ? 4.754 17.922 -0.739 1 97.5 38 GLY B N 1
ATOM 1516 C CA . GLY B 1 38 ? 3.527 17.672 -0 1 97.5 38 GLY B CA 1
ATOM 1517 C C . GLY B 1 38 ? 2.346 17.359 -0.896 1 97.5 38 GLY B C 1
ATOM 1518 O O . GLY B 1 38 ? 1.228 17.156 -0.413 1 97.5 38 GLY B O 1
ATOM 1519 N N . ASN B 1 39 ? 2.582 17.328 -2.193 1 97.62 39 ASN B N 1
ATOM 1520 C CA . ASN B 1 39 ? 1.509 16.922 -3.096 1 97.62 39 ASN B CA 1
ATOM 1521 C C . ASN B 1 39 ? 1.111 15.461 -2.881 1 97.62 39 ASN B C 1
ATOM 1523 O O . ASN B 1 39 ? 1.965 14.578 -2.896 1 97.62 39 ASN B O 1
ATOM 1527 N N . PHE B 1 40 ? -0.13 15.297 -2.598 1 97.81 40 PHE B N 1
ATOM 1528 C CA . PHE B 1 40 ? -0.689 13.969 -2.346 1 97.81 40 PHE B CA 1
ATOM 1529 C C . PHE B 1 40 ? -1.8 13.656 -3.34 1 97.81 40 PHE B C 1
ATOM 1531 O O . PHE B 1 40 ? -2.791 14.383 -3.424 1 97.81 40 PHE B O 1
ATOM 1538 N N . TYR B 1 41 ? -1.62 12.547 -4.086 1 97.44 41 TYR B N 1
ATOM 1539 C CA . TYR B 1 41 ? -2.59 12.148 -5.098 1 97.44 41 TYR B CA 1
ATOM 1540 C C . TYR B 1 41 ? -3.008 10.695 -4.91 1 97.44 41 TYR B C 1
ATOM 1542 O O . TYR B 1 41 ? -2.174 9.836 -4.621 1 97.44 41 TYR B O 1
ATOM 1550 N N . PHE B 1 42 ? -4.258 10.461 -4.996 1 97.5 42 PHE B N 1
ATOM 1551 C CA . PHE B 1 42 ? -4.844 9.125 -4.934 1 97.5 42 PHE B CA 1
ATOM 1552 C C . PHE B 1 42 ? -5.965 8.977 -5.957 1 97.5 42 PHE B C 1
ATOM 1554 O O . PHE B 1 42 ? -6.742 9.906 -6.176 1 97.5 42 PHE B O 1
ATOM 1561 N N . SER B 1 43 ? -6.016 7.805 -6.617 1 97.12 43 SER B N 1
ATOM 1562 C CA . SER B 1 43 ? -7.176 7.488 -7.445 1 97.12 43 SER B CA 1
ATOM 1563 C C . SER B 1 43 ? -7.465 5.992 -7.445 1 97.12 43 SER B C 1
ATOM 1565 O O . SER B 1 43 ? -6.551 5.176 -7.316 1 97.12 43 SER B O 1
ATOM 1567 N N . ALA B 1 44 ? -8.711 5.672 -7.547 1 96.94 44 ALA B N 1
ATOM 1568 C CA . ALA B 1 44 ? -9.164 4.285 -7.629 1 96.94 44 ALA B CA 1
ATOM 1569 C C . ALA B 1 44 ? -10.602 4.207 -8.117 1 96.94 44 ALA B C 1
ATOM 1571 O O . ALA B 1 44 ? -11.273 5.23 -8.273 1 96.94 44 ALA B O 1
ATOM 1572 N N . THR B 1 45 ? -10.945 3.055 -8.477 1 95.38 45 THR B N 1
ATOM 1573 C CA . THR B 1 45 ? -12.359 2.771 -8.719 1 95.38 45 THR B CA 1
ATOM 1574 C C . THR B 1 45 ? -12.906 1.83 -7.648 1 95.38 45 THR B C 1
ATOM 1576 O O . THR B 1 45 ? -12.148 1.13 -6.977 1 95.38 45 THR B O 1
ATOM 1579 N N . SER B 1 46 ? -14.188 1.937 -7.418 1 93.38 46 SER B N 1
ATOM 1580 C CA . SER B 1 46 ? -14.766 1.043 -6.422 1 93.38 46 SER B CA 1
ATOM 1581 C C . SER B 1 46 ? -16.203 0.68 -6.77 1 93.38 46 SER B C 1
ATOM 1583 O O . SER B 1 46 ? -16.875 1.412 -7.5 1 93.38 46 SER B O 1
ATOM 1585 N N . GLY B 1 47 ? -16.672 -0.551 -6.258 1 86.94 47 GLY B N 1
ATOM 1586 C CA . GLY B 1 47 ? -18.047 -0.992 -6.402 1 86.94 47 GLY B CA 1
ATOM 1587 C C . GLY B 1 47 ? -18.312 -1.747 -7.695 1 86.94 47 GLY B C 1
ATOM 1588 O O . GLY B 1 47 ? -17.406 -1.869 -8.531 1 86.94 47 GLY B O 1
ATOM 1589 N N . ALA B 1 48 ? -19.453 -2.252 -7.809 1 85.06 48 ALA B N 1
ATOM 1590 C CA . ALA B 1 48 ? -19.859 -3.041 -8.969 1 85.06 48 ALA B CA 1
ATOM 1591 C C . ALA B 1 48 ? -19.812 -2.201 -10.242 1 85.06 48 ALA B C 1
ATOM 1593 O O . ALA B 1 48 ? -19.484 -2.709 -11.32 1 85.06 48 ALA B O 1
ATOM 1594 N N . ASP B 1 49 ? -19.969 -0.847 -10.078 1 88.31 49 ASP B N 1
ATOM 1595 C CA . ASP B 1 49 ? -20.031 0.038 -11.242 1 88.31 49 ASP B CA 1
ATOM 1596 C C . ASP B 1 49 ? -18.672 0.661 -11.531 1 88.31 49 ASP B C 1
ATOM 1598 O O . ASP B 1 49 ? -18.547 1.512 -12.414 1 88.31 49 ASP B O 1
ATOM 1602 N N . ASN B 1 50 ? -17.719 0.259 -10.781 1 91 50 ASN B N 1
ATOM 1603 C CA . ASN B 1 50 ? -16.375 0.817 -10.961 1 91 50 ASN B CA 1
ATOM 1604 C C . ASN B 1 50 ? -16.406 2.344 -10.945 1 91 50 ASN B C 1
ATOM 1606 O O . ASN B 1 50 ? -15.836 2.988 -11.828 1 91 50 ASN B O 1
ATOM 1610 N N . THR B 1 51 ? -17.078 2.928 -9.953 1 94.19 51 THR B N 1
ATOM 1611 C CA . THR B 1 51 ? -17.156 4.379 -9.797 1 94.19 51 THR B CA 1
ATOM 1612 C C . THR B 1 51 ? -15.773 4.957 -9.516 1 94.19 51 THR B C 1
ATOM 1614 O O . THR B 1 51 ? -15.062 4.473 -8.633 1 94.19 51 THR B O 1
ATOM 1617 N N . PRO B 1 52 ? -15.352 5.941 -10.258 1 95.94 52 PRO B N 1
ATOM 1618 C CA . PRO B 1 52 ? -14.023 6.527 -10.055 1 95.94 52 PRO B CA 1
ATOM 1619 C C . PRO B 1 52 ? -13.969 7.457 -8.844 1 95.94 52 PRO B C 1
ATOM 1621 O O . PRO B 1 52 ? -14.891 8.242 -8.625 1 95.94 52 PRO B O 1
ATOM 1624 N N . TYR B 1 53 ? -12.953 7.363 -8.047 1 97.5 53 TYR B N 1
ATOM 1625 C CA . TYR B 1 53 ? -12.648 8.234 -6.918 1 97.5 53 TYR B CA 1
ATOM 1626 C C . TYR B 1 53 ? -11.258 8.844 -7.066 1 97.5 53 TYR B C 1
ATOM 1628 O O . TYR B 1 53 ? -10.344 8.195 -7.59 1 97.5 53 TYR B O 1
ATOM 1636 N N . GLU B 1 54 ? -11.219 10.07 -6.59 1 97 54 GLU B N 1
ATOM 1637 C CA . GLU B 1 54 ? -9.938 10.766 -6.715 1 97 54 GLU B CA 1
ATOM 1638 C C . GLU B 1 54 ? -9.727 11.742 -5.562 1 97 54 GLU B C 1
ATOM 1640 O O . GLU B 1 54 ? -10.68 12.359 -5.082 1 97 54 GLU B O 1
ATOM 1645 N N . ILE B 1 55 ? -8.484 11.859 -5.117 1 97.19 55 ILE B N 1
ATOM 1646 C CA . ILE B 1 55 ? -8.039 12.883 -4.172 1 97.19 55 ILE B CA 1
ATOM 1647 C C . ILE B 1 55 ? -6.766 13.547 -4.691 1 97.19 55 ILE B C 1
ATOM 1649 O O . ILE B 1 55 ? -5.828 12.867 -5.113 1 97.19 55 ILE B O 1
ATOM 1653 N N . ASP B 1 56 ? -6.828 14.773 -4.785 1 96.69 56 ASP B N 1
ATOM 1654 C CA . ASP B 1 56 ? -5.691 15.602 -5.164 1 96.69 56 ASP B CA 1
ATOM 1655 C C . ASP B 1 56 ? -5.551 16.812 -4.234 1 96.69 56 ASP B C 1
ATOM 1657 O O . ASP B 1 56 ? -6.238 17.812 -4.406 1 96.69 56 ASP B O 1
ATOM 1661 N N . ILE B 1 57 ? -4.602 16.719 -3.264 1 97.56 57 ILE B N 1
ATOM 1662 C CA . ILE B 1 57 ? -4.48 17.797 -2.285 1 97.56 57 ILE B CA 1
ATOM 1663 C C . ILE B 1 57 ? -3.008 18.141 -2.064 1 97.56 57 ILE B C 1
ATOM 1665 O O . ILE B 1 57 ? -2.125 17.359 -2.449 1 97.56 57 ILE B O 1
ATOM 1669 N N . ASN B 1 58 ? -2.824 19.266 -1.52 1 98.06 58 ASN B N 1
ATOM 1670 C CA . ASN B 1 58 ? -1.508 19.672 -1.043 1 98.06 58 ASN B CA 1
ATOM 1671 C C . ASN B 1 58 ? -1.441 19.688 0.481 1 98.06 58 ASN B C 1
ATOM 1673 O O . ASN B 1 58 ? -2.15 20.453 1.133 1 98.06 58 ASN B O 1
ATOM 1677 N N . LEU B 1 59 ? -0.588 18.875 0.995 1 98.56 59 LEU B N 1
ATOM 1678 C CA . LEU B 1 59 ? -0.441 18.797 2.445 1 98.56 59 LEU B CA 1
ATOM 1679 C C . LEU B 1 59 ? 0.135 20.094 3 1 98.56 59 LEU B C 1
ATOM 1681 O O . LEU B 1 59 ? 0.706 20.891 2.254 1 98.56 59 LEU B O 1
ATOM 1685 N N . TYR B 1 60 ? -0.023 20.281 4.258 1 98.12 60 TYR B N 1
ATOM 1686 C CA . TYR B 1 60 ? 0.299 21.531 4.945 1 98.12 60 TYR B CA 1
ATOM 1687 C C . TYR B 1 60 ? 1.758 21.906 4.727 1 98.12 60 TYR B C 1
ATOM 1689 O O . TYR B 1 60 ? 2.078 23.094 4.555 1 98.12 60 TYR B O 1
ATOM 1697 N N . ASP B 1 61 ? 2.656 20.891 4.777 1 98.25 61 ASP B N 1
ATOM 1698 C CA . ASP B 1 61 ? 4.086 21.156 4.656 1 98.25 61 ASP B CA 1
ATOM 1699 C C . ASP B 1 61 ? 4.805 19.984 3.975 1 98.25 61 ASP B C 1
ATOM 1701 O O . ASP B 1 61 ? 4.172 19 3.594 1 98.25 61 ASP B O 1
ATOM 1705 N N . LYS B 1 62 ? 6.094 20.094 3.764 1 98.69 62 LYS B N 1
ATOM 1706 C CA . LYS B 1 62 ? 6.914 19.109 3.061 1 98.69 62 LYS B CA 1
ATOM 1707 C C . LYS B 1 62 ? 6.941 17.781 3.807 1 98.69 62 LYS B C 1
ATOM 1709 O O . LYS B 1 62 ? 6.773 17.75 5.027 1 98.69 62 LYS B O 1
ATOM 1714 N N . VAL B 1 63 ? 7.223 16.766 3.047 1 98.38 63 VAL B N 1
ATOM 1715 C CA . VAL B 1 63 ? 7.242 15.422 3.627 1 98.38 63 VAL B CA 1
ATOM 1716 C C . VAL B 1 63 ? 8.461 14.656 3.113 1 98.38 63 VAL B C 1
ATOM 1718 O O . VAL B 1 63 ? 9.078 15.055 2.125 1 98.38 63 VAL B O 1
ATOM 1721 N N . ASP B 1 64 ? 8.883 13.633 3.852 1 97.81 64 ASP B N 1
ATOM 1722 C CA . ASP B 1 64 ? 9.914 12.695 3.412 1 97.81 64 ASP B CA 1
ATOM 1723 C C . ASP B 1 64 ? 9.305 11.484 2.717 1 97.81 64 ASP B C 1
ATOM 1725 O O . ASP B 1 64 ? 8.836 10.555 3.377 1 97.81 64 ASP B O 1
ATOM 1729 N N . VAL B 1 65 ? 9.336 11.438 1.452 1 95.06 65 VAL B N 1
ATOM 1730 C CA . VAL B 1 65 ? 8.68 10.422 0.643 1 95.06 65 VAL B CA 1
ATOM 1731 C C . VAL B 1 65 ? 9.312 9.055 0.907 1 95.06 65 VAL B C 1
ATOM 1733 O O . VAL B 1 65 ? 8.617 8.047 0.996 1 95.06 65 VAL B O 1
ATOM 1736 N N . ASN B 1 66 ? 10.656 9.086 1.097 1 92.81 66 ASN B N 1
ATOM 1737 C CA . ASN B 1 66 ? 11.398 7.836 1.229 1 92.81 66 ASN B CA 1
ATOM 1738 C C . ASN B 1 66 ? 11.078 7.129 2.541 1 92.81 66 ASN B C 1
ATOM 1740 O O . ASN B 1 66 ? 11.172 5.906 2.631 1 92.81 66 ASN B O 1
ATOM 1744 N N . GLU B 1 67 ? 10.664 7.895 3.529 1 96.06 67 GLU B N 1
ATOM 1745 C CA . GLU B 1 67 ? 10.344 7.309 4.828 1 96.06 67 GLU B CA 1
ATOM 1746 C C . GLU B 1 67 ? 8.844 7.176 5.027 1 96.06 67 GLU B C 1
ATOM 1748 O O . GLU B 1 67 ? 8.367 6.984 6.148 1 96.06 67 GLU B O 1
ATOM 1753 N N . SER B 1 68 ? 8.125 7.309 3.984 1 96.69 68 SER B N 1
ATOM 1754 C CA . SER B 1 68 ? 6.668 7.176 4.004 1 96.69 68 SER B CA 1
ATOM 1755 C C . SER B 1 68 ? 6.227 5.859 3.377 1 96.69 68 SER B C 1
ATOM 1757 O O . SER B 1 68 ? 6.961 5.258 2.59 1 96.69 68 SER B O 1
ATOM 1759 N N . LYS B 1 69 ? 5.012 5.375 3.762 1 96.38 69 LYS B N 1
ATOM 1760 C CA . LYS B 1 69 ? 4.527 4.074 3.305 1 96.38 69 LYS B CA 1
ATOM 1761 C C . LYS B 1 69 ? 3.008 4.07 3.174 1 96.38 69 LYS B C 1
ATOM 1763 O O . LYS B 1 69 ? 2.312 4.758 3.926 1 96.38 69 LYS B O 1
ATOM 1768 N N . ALA B 1 70 ? 2.568 3.234 2.244 1 97.12 70 ALA B N 1
ATOM 1769 C CA . ALA B 1 70 ? 1.127 3.066 2.074 1 97.12 70 ALA B CA 1
ATOM 1770 C C . ALA B 1 70 ? 0.724 1.603 2.217 1 97.12 70 ALA B C 1
ATOM 1772 O O . ALA B 1 70 ? 1.431 0.709 1.741 1 97.12 70 ALA B O 1
ATOM 1773 N N . SER B 1 71 ? -0.301 1.346 2.859 1 96.88 71 SER B N 1
ATOM 1774 C CA . SER B 1 71 ? -0.927 0.031 2.955 1 96.88 71 SER B CA 1
ATOM 1775 C C . SER B 1 71 ? -2.307 0.028 2.307 1 96.88 71 SER B C 1
ATOM 1777 O O . SER B 1 71 ? -3.215 0.727 2.764 1 96.88 71 SER B O 1
ATOM 1779 N N . VAL B 1 72 ? -2.424 -0.778 1.251 1 96.38 72 VAL B N 1
ATOM 1780 C CA . VAL B 1 72 ? -3.688 -0.856 0.526 1 96.38 72 VAL B CA 1
ATOM 1781 C C . VAL B 1 72 ? -4.438 -2.125 0.928 1 96.38 72 VAL B C 1
ATOM 1783 O O . VAL B 1 72 ? -4.027 -3.232 0.576 1 96.38 72 VAL B O 1
ATOM 1786 N N . GLY B 1 73 ? -5.547 -1.974 1.615 1 93.75 73 GLY B N 1
ATOM 1787 C CA . GLY B 1 73 ? -6.379 -3.094 2.027 1 93.75 73 GLY B CA 1
ATOM 1788 C C . GLY B 1 73 ? -7.738 -3.105 1.355 1 93.75 73 GLY B C 1
ATOM 1789 O O . GLY B 1 73 ? -8.047 -2.229 0.544 1 93.75 73 GLY B O 1
ATOM 1790 N N . SER B 1 74 ? -8.531 -4.07 1.712 1 93.19 74 SER B N 1
ATOM 1791 C CA . SER B 1 74 ? -9.844 -4.242 1.108 1 93.19 74 SER B CA 1
ATOM 1792 C C . SER B 1 74 ? -10.82 -3.18 1.601 1 93.19 74 SER B C 1
ATOM 1794 O O . SER B 1 74 ? -11.805 -2.865 0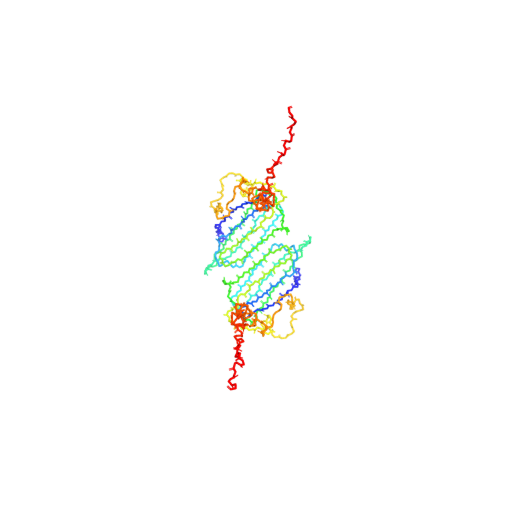.92 1 93.19 74 SER B O 1
ATOM 1796 N N . ARG B 1 75 ? -10.492 -2.662 2.789 1 94.5 75 ARG B N 1
ATOM 1797 C CA . ARG B 1 75 ? -11.445 -1.733 3.389 1 94.5 75 ARG B CA 1
ATOM 1798 C C . ARG B 1 75 ? -11.008 -0.288 3.178 1 94.5 75 ARG B C 1
ATOM 1800 O O . ARG B 1 75 ? -11.836 0.581 2.895 1 94.5 75 ARG B O 1
ATOM 1807 N N . ASN B 1 76 ? -9.812 -0.063 3.342 1 97.12 76 ASN B N 1
ATOM 1808 C CA . ASN B 1 76 ? -9.281 1.295 3.27 1 97.12 76 ASN B CA 1
ATOM 1809 C C . ASN B 1 76 ? -7.812 1.303 2.861 1 97.12 76 ASN B C 1
ATOM 1811 O O . ASN B 1 76 ? -7.195 0.245 2.727 1 97.12 76 ASN B O 1
ATOM 1815 N N . ILE B 1 77 ? -7.328 2.48 2.555 1 97.56 77 ILE B N 1
ATOM 1816 C CA . ILE B 1 77 ? -5.914 2.73 2.287 1 97.56 77 ILE B CA 1
ATOM 1817 C C . ILE B 1 77 ? -5.328 3.598 3.396 1 97.56 77 ILE B C 1
ATOM 1819 O O . ILE B 1 77 ? -5.871 4.656 3.719 1 97.56 77 ILE B O 1
ATOM 1823 N N . LEU B 1 78 ? -4.281 3.143 4.055 1 98 78 LEU B N 1
ATOM 1824 C CA . LEU B 1 78 ? -3.605 3.9 5.102 1 98 78 LEU B CA 1
ATOM 1825 C C . LEU B 1 78 ? -2.225 4.355 4.641 1 98 78 LEU B C 1
ATOM 1827 O O . LEU B 1 78 ? -1.389 3.529 4.262 1 98 78 LEU B O 1
ATOM 1831 N N . TYR B 1 79 ? -2.01 5.637 4.609 1 98.06 79 TYR B N 1
ATOM 1832 C CA . TYR B 1 79 ? -0.698 6.211 4.324 1 98.06 79 TYR B CA 1
ATOM 1833 C C . TYR B 1 79 ? -0.044 6.734 5.598 1 98.06 79 TYR B C 1
ATOM 1835 O O . TYR B 1 79 ? -0.63 7.551 6.316 1 98.06 79 TYR B O 1
ATOM 1843 N N . VAL B 1 80 ? 1.062 6.285 5.906 1 98.31 80 VAL B N 1
ATOM 1844 C CA . VAL B 1 80 ? 1.888 6.824 6.98 1 98.31 80 VAL B CA 1
ATOM 1845 C C . VAL B 1 80 ? 2.994 7.699 6.395 1 98.31 80 VAL B C 1
ATOM 1847 O O . VAL B 1 80 ? 3.953 7.188 5.812 1 98.31 80 VAL B O 1
ATOM 1850 N N . ILE B 1 81 ? 2.861 8.961 6.645 1 98.38 81 ILE B N 1
ATOM 1851 C CA . ILE B 1 81 ? 3.719 9.922 5.957 1 98.38 81 ILE B CA 1
ATOM 1852 C C . ILE B 1 81 ? 4.68 10.562 6.953 1 98.38 81 ILE B C 1
ATOM 1854 O O . ILE B 1 81 ? 4.254 11.094 7.98 1 98.38 81 ILE B O 1
ATOM 1858 N N . LYS B 1 82 ? 5.922 10.492 6.641 1 98.56 82 LYS B N 1
ATOM 1859 C CA . LYS B 1 82 ? 6.934 11.156 7.457 1 98.56 82 LYS B CA 1
ATOM 1860 C C . LYS B 1 82 ? 7.051 12.633 7.098 1 98.56 82 LYS B C 1
ATOM 1862 O O . LYS B 1 82 ? 7.285 12.977 5.938 1 98.56 82 LYS B O 1
ATOM 1867 N N . LYS B 1 83 ? 6.859 13.453 8.086 1 98.5 83 LYS B N 1
ATOM 1868 C CA . LYS B 1 83 ? 7.059 14.883 7.891 1 98.5 83 LYS B CA 1
ATOM 1869 C C . LYS B 1 83 ? 8.539 15.211 7.695 1 98.5 83 LYS B C 1
ATOM 1871 O O . LYS B 1 83 ? 9.398 14.602 8.32 1 98.5 83 LYS B O 1
ATOM 1876 N N . GLU B 1 84 ? 8.805 16.188 6.859 1 98.12 84 GLU B N 1
ATOM 1877 C CA . GLU B 1 84 ? 10.188 16.641 6.738 1 98.12 84 GLU B CA 1
ATOM 1878 C C . GLU B 1 84 ? 10.664 17.312 8.023 1 98.12 84 GLU B C 1
ATOM 1880 O O . GLU B 1 84 ? 11.789 17.078 8.477 1 98.12 84 GLU B O 1
ATOM 1885 N N . GLU B 1 85 ? 9.82 18.156 8.531 1 97.88 85 GLU B N 1
ATOM 1886 C CA . GLU B 1 85 ? 10.117 18.844 9.773 1 97.88 85 GLU B CA 1
ATOM 1887 C C . GLU B 1 85 ? 9.219 18.375 10.906 1 97.88 85 GLU B C 1
ATOM 1889 O O . GLU B 1 85 ? 8 18.266 10.734 1 97.88 85 GLU B O 1
ATOM 1894 N N . THR B 1 86 ? 9.883 18.094 12.031 1 97 86 THR B N 1
ATOM 1895 C CA . THR B 1 86 ? 9.117 17.672 13.203 1 97 86 THR B CA 1
ATOM 1896 C C . THR B 1 86 ? 8.352 18.859 13.789 1 97 86 THR B C 1
ATOM 1898 O O . THR B 1 86 ? 8.945 19.719 14.445 1 97 86 THR B O 1
ATOM 1901 N N . LYS B 1 87 ? 7.094 18.891 13.531 1 96.75 87 LYS B N 1
ATOM 1902 C CA . LYS B 1 87 ? 6.211 19.938 14.055 1 96.75 87 LYS B CA 1
ATOM 1903 C C . LYS B 1 87 ? 4.746 19.531 13.93 1 96.75 87 LYS B C 1
ATOM 1905 O O . LYS B 1 87 ? 4.402 18.656 13.125 1 96.75 87 LYS B O 1
ATOM 1910 N N . TRP B 1 88 ? 3.91 20.125 14.641 1 96.56 88 TRP B N 1
ATOM 1911 C CA . TRP B 1 88 ? 2.479 19.844 14.602 1 96.56 88 TRP B CA 1
ATOM 1912 C C . TRP B 1 88 ? 1.779 20.719 13.562 1 96.56 88 TRP B C 1
ATOM 1914 O O . TRP B 1 88 ? 2.043 21.922 13.469 1 96.56 88 TRP B O 1
ATOM 1924 N N . TRP B 1 89 ? 0.967 20.156 12.719 1 97.06 89 TRP B N 1
ATOM 1925 C CA . TRP B 1 89 ? 0.203 20.875 11.703 1 97.06 89 TRP B CA 1
ATOM 1926 C C . TRP B 1 89 ? -1.165 21.281 12.234 1 97.06 89 TRP B C 1
ATOM 1928 O O . TRP B 1 89 ? -1.846 20.484 12.891 1 97.06 89 TRP B O 1
ATOM 1938 N N . SER B 1 90 ? -1.565 22.453 11.977 1 95.5 90 SER B N 1
ATOM 1939 C CA . SER B 1 90 ? -2.863 22.938 12.43 1 95.5 90 SER B CA 1
ATOM 1940 C C . SER B 1 90 ? -3.996 22.375 11.578 1 95.5 90 SER B C 1
ATOM 1942 O O . SER B 1 90 ? -5.156 22.391 11.992 1 95.5 90 SER B O 1
ATOM 1944 N N . ARG B 1 91 ? -3.65 22 10.344 1 96.62 91 ARG B N 1
ATOM 1945 C CA . ARG B 1 91 ? -4.566 21.391 9.383 1 96.62 91 ARG B CA 1
ATOM 1946 C C . ARG B 1 91 ? -3.822 20.469 8.422 1 96.62 91 ARG B C 1
ATOM 1948 O O . ARG B 1 91 ? -2.598 20.547 8.312 1 96.62 91 ARG B O 1
ATOM 1955 N N . LEU B 1 92 ? -4.5 19.656 7.73 1 97.88 92 LEU B N 1
ATOM 1956 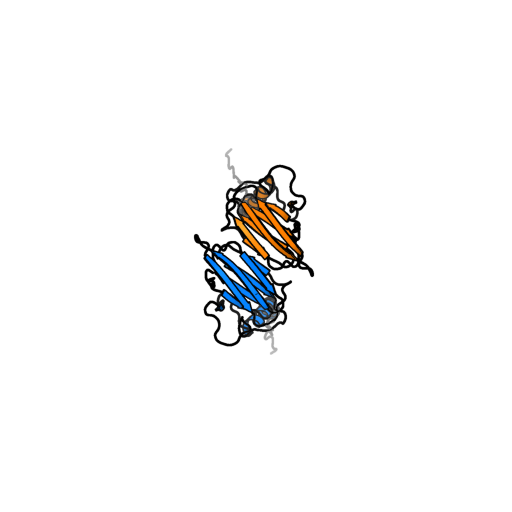C CA . LEU B 1 92 ? -3.857 18.688 6.855 1 97.88 92 LEU B CA 1
ATOM 1957 C C . LEU B 1 92 ? -3.352 19.344 5.578 1 97.88 92 LEU B C 1
ATOM 1959 O O . LEU B 1 92 ? -2.273 19.016 5.086 1 97.88 92 LEU B O 1
ATOM 1963 N N . VAL B 1 93 ? -4.168 20.312 4.969 1 98 93 VAL B N 1
ATOM 1964 C CA . VAL B 1 93 ? -3.887 20.844 3.641 1 98 93 VAL B CA 1
ATOM 1965 C C . VAL B 1 93 ? -3.229 22.219 3.764 1 98 93 VAL B C 1
ATOM 1967 O O . VAL B 1 93 ? -3.414 22.922 4.766 1 98 93 VAL B O 1
ATOM 1970 N N . LYS B 1 94 ? -2.535 22.578 2.762 1 96.62 94 LYS B N 1
ATOM 1971 C CA . LYS B 1 94 ? -1.78 23.828 2.727 1 96.62 94 LYS B CA 1
ATOM 1972 C C . LYS B 1 94 ? -2.713 25.031 2.664 1 96.62 94 LYS B C 1
ATOM 1974 O O . LYS B 1 94 ? -2.451 26.062 3.291 1 96.62 94 LYS B O 1
ATOM 1979 N N . GLU B 1 95 ? -3.738 24.906 1.782 1 92.44 95 GLU B N 1
ATOM 1980 C CA . GLU B 1 95 ? -4.66 26.016 1.549 1 92.44 95 GLU B CA 1
ATOM 1981 C C . GLU B 1 95 ? -5.371 26.422 2.838 1 92.44 95 GLU B C 1
ATOM 1983 O O . GLU B 1 95 ? -5.738 25.562 3.645 1 92.44 95 GLU B O 1
ATOM 1988 N N . ASP B 1 96 ? -5.57 27.719 2.879 1 89.69 96 ASP B N 1
ATOM 1989 C CA . ASP B 1 96 ? -6.328 28.25 4.004 1 89.69 96 ASP B CA 1
ATOM 1990 C C . ASP B 1 96 ? -7.824 28.297 3.684 1 89.69 96 ASP B C 1
ATOM 1992 O O . ASP B 1 96 ? -8.219 28.141 2.527 1 89.69 96 ASP B O 1
ATOM 1996 N N . GLY B 1 97 ? -8.633 28.375 4.738 1 89.44 97 GLY B N 1
ATOM 1997 C CA . GLY B 1 97 ? -10.07 28.422 4.523 1 89.44 97 GLY B CA 1
ATOM 1998 C C . GLY B 1 97 ? -10.797 27.188 5.016 1 89.44 97 GLY B C 1
ATOM 1999 O O . GLY B 1 97 ? -10.297 26.469 5.887 1 89.44 97 GLY B O 1
ATOM 2000 N N . ARG B 1 98 ? -11.969 27 4.414 1 92 98 ARG B N 1
ATOM 2001 C CA . ARG B 1 98 ? -12.797 25.875 4.867 1 92 98 ARG B CA 1
ATOM 2002 C C . ARG B 1 98 ? -12.203 24.547 4.414 1 92 98 ARG B C 1
ATOM 2004 O O . ARG B 1 98 ? -11.867 24.375 3.24 1 92 98 ARG B O 1
ATOM 2011 N N . THR B 1 99 ? -11.961 23.672 5.25 1 92.12 99 THR B N 1
ATOM 2012 C CA . THR B 1 99 ? -11.5 22.328 4.957 1 92.12 99 THR B CA 1
ATOM 2013 C C . THR B 1 99 ? -12.508 21.594 4.078 1 92.12 99 THR B C 1
ATOM 2015 O O . THR B 1 99 ? -13.711 21.609 4.359 1 92.12 99 THR B O 1
ATOM 2018 N N . PRO B 1 100 ? -12.008 21.062 2.998 1 94.94 100 PRO B N 1
ATOM 2019 C CA . PRO B 1 100 ? -12.945 20.266 2.197 1 94.94 100 PRO B CA 1
ATOM 2020 C C . PRO B 1 100 ? -13.758 19.281 3.039 1 94.94 100 PRO B C 1
ATOM 2022 O O . PRO B 1 100 ? -13.227 18.688 3.982 1 94.94 100 PRO B O 1
ATOM 2025 N N . VAL B 1 101 ? -15.016 19.109 2.707 1 95.19 101 VAL B N 1
ATOM 2026 C CA . VAL B 1 101 ? -15.977 18.375 3.518 1 95.19 101 VAL B CA 1
ATOM 2027 C C . VAL B 1 101 ? -15.531 16.906 3.633 1 95.19 101 VAL B C 1
ATOM 2029 O O . VAL B 1 101 ? -15.852 16.234 4.613 1 95.19 101 VAL B O 1
ATOM 2032 N N . PHE B 1 102 ? -14.836 16.391 2.633 1 97.56 102 PHE B N 1
ATOM 2033 C CA . PHE B 1 102 ? -14.492 14.977 2.635 1 97.56 102 PHE B CA 1
ATOM 2034 C C . PHE B 1 102 ? -13.305 14.711 3.549 1 97.56 102 PHE B C 1
ATOM 2036 O O . PHE B 1 102 ? -12.953 13.555 3.795 1 97.56 102 PHE B O 1
ATOM 2043 N N . ILE B 1 103 ? -12.625 15.734 4.062 1 98.06 103 ILE B N 1
ATOM 2044 C CA . ILE B 1 103 ? -11.5 15.586 4.98 1 98.06 103 ILE B CA 1
ATOM 2045 C C . ILE B 1 103 ? -11.992 15.68 6.422 1 98.06 103 ILE B C 1
ATOM 2047 O O . ILE B 1 103 ? -12.586 16.688 6.816 1 98.06 103 ILE B O 1
ATOM 2051 N N . LYS B 1 104 ? -11.742 14.648 7.188 1 98.19 104 LYS B N 1
ATOM 2052 C CA . LYS B 1 104 ? -12.18 14.578 8.578 1 98.19 104 LYS B CA 1
ATOM 2053 C C . LYS B 1 104 ? -11.016 14.234 9.5 1 98.19 104 LYS B C 1
ATOM 2055 O O . LYS B 1 104 ? -10.047 13.586 9.086 1 98.19 104 LYS B O 1
ATOM 2060 N N . VAL B 1 105 ? -11.117 14.648 10.734 1 97.12 105 VAL B N 1
ATOM 2061 C CA . VAL B 1 105 ? -10.141 14.25 11.742 1 97.12 105 VAL B CA 1
ATOM 2062 C C . VAL B 1 105 ? -10.312 12.773 12.086 1 97.12 105 VAL B C 1
ATOM 2064 O O . VAL B 1 105 ? -11.445 12.289 12.211 1 97.12 105 VAL B O 1
ATOM 2067 N N . ASP B 1 106 ? -9.203 12.023 12.18 1 98.31 106 ASP B N 1
ATOM 2068 C CA . ASP B 1 106 ? -9.258 10.633 12.617 1 98.31 106 ASP B CA 1
ATOM 2069 C C . ASP B 1 106 ? -9.242 10.523 14.141 1 98.31 106 ASP B C 1
ATOM 2071 O O . ASP B 1 106 ? -8.172 10.391 14.742 1 98.31 106 ASP B O 1
ATOM 2075 N N . TRP B 1 107 ? -10.32 10.391 14.75 1 96.12 107 TRP B N 1
ATOM 2076 C CA . TRP B 1 107 ? -10.453 10.398 16.203 1 96.12 107 TRP B CA 1
ATOM 2077 C C . TRP B 1 107 ? -9.914 9.102 16.797 1 96.12 107 TRP B C 1
ATOM 2079 O O . TRP B 1 107 ? -9.578 9.055 17.984 1 96.12 107 TRP B O 1
ATOM 2089 N N . ASN B 1 108 ? -9.898 8.023 16 1 95.62 108 ASN B N 1
ATOM 2090 C CA . ASN B 1 108 ? -9.32 6.766 16.469 1 95.62 108 ASN B CA 1
ATOM 2091 C C . ASN B 1 108 ? -7.812 6.887 16.688 1 95.62 108 ASN B C 1
ATOM 2093 O O . ASN B 1 108 ? -7.227 6.129 17.453 1 95.62 108 ASN B O 1
ATOM 2097 N N . ARG B 1 109 ? -7.152 7.766 15.961 1 95.5 109 ARG B N 1
ATOM 2098 C CA . ARG B 1 109 ? -5.703 7.934 16.031 1 95.5 109 ARG B CA 1
ATOM 2099 C C . ARG B 1 109 ? -5.34 9.273 16.656 1 95.5 109 ARG B C 1
ATOM 2101 O O . ARG B 1 109 ? -4.16 9.641 16.719 1 95.5 109 ARG B O 1
ATOM 2108 N N . TRP B 1 110 ? -6.301 9.977 17.219 1 91.12 110 TRP B N 1
ATOM 2109 C CA . TRP B 1 110 ? -6.074 11.352 17.656 1 91.12 110 TRP B CA 1
ATOM 2110 C C . TRP B 1 110 ? -5.262 11.391 18.938 1 91.12 110 TRP B C 1
ATOM 2112 O O . TRP B 1 110 ? -5.516 10.609 19.859 1 91.12 110 TRP B O 1
ATOM 2122 N N . VAL B 1 111 ? -4.199 12.047 18.875 1 91.31 111 VAL B N 1
ATOM 2123 C CA . VAL B 1 111 ? -3.373 12.359 20.031 1 91.31 111 VAL B CA 1
ATOM 2124 C C . VAL B 1 111 ? -3.078 13.852 20.062 1 91.31 111 VAL B C 1
ATOM 2126 O O . VAL B 1 111 ? -3 14.5 19.016 1 91.31 111 VAL B O 1
ATOM 2129 N N . ASP B 1 112 ? -3.066 14.438 21.281 1 83.75 112 ASP B N 1
ATOM 2130 C CA . ASP B 1 112 ? -2.707 15.844 21.391 1 83.75 112 ASP B CA 1
ATOM 2131 C C . ASP B 1 112 ? -1.215 16.016 21.656 1 83.75 112 ASP B C 1
ATOM 2133 O O . ASP B 1 112 ? -0.565 15.094 22.172 1 83.75 112 ASP B O 1
ATOM 2137 N N . GLU B 1 113 ? -0.771 17.188 21.188 1 77.62 113 GLU B N 1
ATOM 2138 C CA . GLU B 1 113 ? 0.643 17.516 21.344 1 77.62 113 GLU B CA 1
ATOM 2139 C C . GLU B 1 113 ? 1.123 17.188 22.75 1 77.62 113 GLU B C 1
ATOM 2141 O O . GLU B 1 113 ? 2.172 16.578 22.938 1 77.62 113 GLU B O 1
ATOM 2146 N N . ASP B 1 114 ? 0.338 17.469 23.781 1 78.94 114 ASP B N 1
ATOM 2147 C CA . ASP B 1 114 ? 0.722 17.328 25.188 1 78.94 114 ASP B CA 1
ATOM 2148 C C . ASP B 1 114 ? 0.756 15.859 25.594 1 78.94 114 ASP B C 1
ATOM 2150 O O . ASP B 1 114 ? 1.581 15.453 26.406 1 78.94 114 ASP B O 1
ATOM 2154 N N . GLU B 1 115 ? -0.1 15.086 25.062 1 69 115 GLU B N 1
ATOM 2155 C CA . GLU B 1 115 ? -0.208 13.68 25.422 1 69 115 GLU B CA 1
ATOM 2156 C C . GLU B 1 115 ? 0.912 12.859 24.781 1 69 115 GLU B C 1
ATOM 2158 O O . GLU B 1 115 ? 1.317 11.828 25.328 1 69 115 GLU B O 1
ATOM 2163 N N . GLN B 1 116 ? 1.364 13.133 23.656 1 64.19 116 GLN B N 1
ATOM 2164 C CA . GLN B 1 116 ? 2.439 12.367 23.031 1 64.19 116 GLN B CA 1
ATOM 2165 C C . GLN B 1 116 ? 3.717 12.43 23.859 1 64.19 116 GLN B C 1
ATOM 2167 O O . GLN B 1 116 ? 4.43 11.43 24 1 64.19 116 GLN B O 1
ATOM 2172 N N . ASP B 1 117 ? 4.066 13.547 24.406 1 55.59 117 ASP B N 1
ATOM 2173 C CA . ASP B 1 117 ? 5.238 13.719 25.25 1 55.59 117 ASP B CA 1
ATOM 2174 C C . ASP B 1 117 ? 5.125 12.883 26.516 1 55.59 117 ASP B C 1
ATOM 2176 O O . ASP B 1 117 ? 6.133 12.406 27.047 1 55.59 117 ASP B O 1
ATOM 2180 N N . GLU B 1 118 ? 3.992 12.695 26.891 1 49.41 118 GLU B N 1
ATOM 2181 C CA . GLU B 1 118 ? 3.826 11.922 28.125 1 49.41 118 GLU B CA 1
ATOM 2182 C C . GLU B 1 118 ? 3.982 10.43 27.859 1 49.41 118 GLU B C 1
ATOM 2184 O O . GLU B 1 118 ? 4.508 9.695 28.703 1 49.41 118 GLU B O 1
ATOM 2189 N N . LYS B 1 119 ? 3.439 10.07 26.734 1 50.44 119 LYS B N 1
ATOM 2190 C CA . LYS B 1 119 ? 3.578 8.641 26.469 1 50.44 119 LYS B CA 1
ATOM 2191 C C . LYS B 1 119 ? 5.031 8.266 26.203 1 50.44 119 LYS B C 1
ATOM 2193 O O . LYS B 1 119 ? 5.461 7.156 26.5 1 50.44 119 LYS B O 1
ATOM 2198 N N . ALA B 1 120 ? 5.707 9.172 25.391 1 47.53 120 ALA B N 1
ATOM 2199 C CA . ALA B 1 120 ? 7.145 8.945 25.297 1 47.53 120 ALA B CA 1
ATOM 2200 C C . ALA B 1 120 ? 7.809 9.008 26.656 1 47.53 120 ALA B C 1
ATOM 2202 O O . ALA B 1 120 ? 8.75 8.258 26.938 1 47.53 120 ALA B O 1
ATOM 2203 N N . GLY B 1 121 ? 7.266 9.844 27.406 1 43.44 121 GLY B N 1
ATOM 2204 C CA . GLY B 1 121 ? 7.762 10 28.766 1 43.44 121 GLY B CA 1
ATOM 2205 C C . GLY B 1 121 ? 7.352 8.867 29.672 1 43.44 121 GLY B C 1
ATOM 2206 O O . GLY B 1 121 ? 7.961 8.656 30.734 1 43.44 121 GLY B O 1
ATOM 2207 N N . ALA B 1 122 ? 6.141 8.531 29.422 1 45.25 122 ALA B N 1
ATOM 2208 C CA . ALA B 1 122 ? 5.609 7.531 30.344 1 45.25 122 ALA B CA 1
ATOM 2209 C C . ALA B 1 122 ? 6.285 6.18 30.141 1 45.25 122 ALA B C 1
ATOM 2211 O O . ALA B 1 122 ? 6.445 5.402 31.078 1 45.25 122 ALA B O 1
ATOM 2212 N N . ASP B 1 123 ? 6.672 5.926 28.859 1 43.5 123 ASP B N 1
ATOM 2213 C CA . ASP B 1 123 ? 7.379 4.664 28.672 1 43.5 123 ASP B CA 1
ATOM 2214 C C . ASP B 1 123 ? 8.727 4.672 29.391 1 43.5 123 ASP B C 1
ATOM 2216 O O . ASP B 1 123 ? 9.25 3.617 29.75 1 43.5 123 ASP B O 1
ATOM 2220 N N . MET B 1 124 ? 9.297 5.902 29.453 1 38.62 124 MET B N 1
ATOM 2221 C CA . MET B 1 124 ? 10.531 5.988 30.234 1 38.62 124 MET B CA 1
ATOM 2222 C C . MET B 1 124 ? 10.242 5.828 31.719 1 38.62 124 MET B C 1
ATOM 2224 O O . MET B 1 124 ? 11.156 5.609 32.5 1 38.62 124 MET B O 1
ATOM 2228 N N . GLU B 1 125 ? 9.062 6.359 32.094 1 40.62 125 GLU B N 1
ATOM 2229 C CA . GLU B 1 125 ? 8.852 6.277 33.531 1 40.62 125 GLU B CA 1
ATOM 2230 C C . GLU B 1 125 ? 8.656 4.828 33.969 1 40.62 125 GLU B C 1
ATOM 2232 O O . GLU B 1 125 ? 8.844 4.508 35.156 1 40.62 125 GLU B O 1
ATOM 2237 N N . PHE B 1 126 ? 8.125 3.99 33.062 1 42.69 126 PHE B N 1
ATOM 2238 C CA . PHE B 1 126 ? 8.047 2.629 33.562 1 42.69 126 PHE B CA 1
ATOM 2239 C C . PHE B 1 126 ? 9.438 2.043 33.75 1 42.69 126 PHE B C 1
ATOM 2241 O O . PHE B 1 126 ? 9.625 1.105 34.531 1 42.69 126 PHE B O 1
ATOM 2248 N N . ASP B 1 127 ? 10.383 2.439 32.938 1 39.38 127 ASP B N 1
ATOM 2249 C CA . ASP B 1 127 ? 11.734 1.949 33.188 1 39.38 127 ASP B CA 1
ATOM 2250 C C . ASP B 1 127 ? 12.305 2.562 34.469 1 39.38 127 ASP B C 1
ATOM 2252 O O . ASP B 1 127 ? 13.172 1.97 35.125 1 39.38 127 ASP B O 1
ATOM 2256 N N . ASP B 1 128 ? 11.945 3.834 34.719 1 38.56 128 ASP B N 1
ATOM 2257 C CA . ASP B 1 128 ? 12.539 4.43 35.906 1 38.56 128 ASP B CA 1
ATOM 2258 C C . ASP B 1 128 ? 11.844 3.936 37.188 1 38.56 128 ASP B C 1
ATOM 2260 O O . ASP B 1 128 ? 11.969 4.547 38.25 1 38.56 128 ASP B O 1
ATOM 2264 N N . VAL B 1 129 ? 10.703 3.156 37.156 1 39.41 129 VAL B N 1
ATOM 2265 C CA . VAL B 1 129 ? 10.438 2.359 38.375 1 39.41 129 VAL B CA 1
ATOM 2266 C C . VAL B 1 129 ? 11.719 1.64 38.812 1 39.41 129 VAL B C 1
ATOM 2268 O O . VAL B 1 129 ? 12.133 0.666 38.156 1 39.41 129 VAL B O 1
ATOM 2271 N N . ASN B 1 130 ? 12.82 2.354 38.938 1 37.03 130 ASN B N 1
ATOM 2272 C CA . ASN B 1 130 ? 14.141 2.188 39.531 1 37.03 130 ASN B CA 1
ATOM 2273 C C . ASN B 1 130 ? 14.062 1.344 40.812 1 37.03 130 ASN B C 1
ATOM 2275 O O . ASN B 1 130 ? 13.094 1.437 41.562 1 37.03 130 ASN B O 1
ATOM 2279 N N . PHE B 1 131 ? 14.992 0.322 41.188 1 43.16 131 PHE B N 1
ATOM 2280 C CA . PHE B 1 131 ? 15.727 -0.378 42.219 1 43.16 131 PHE B CA 1
ATOM 2281 C C . PHE B 1 131 ? 15.961 0.53 43.438 1 43.16 131 PHE B C 1
ATOM 2283 O O . PHE B 1 131 ? 16.422 0.073 44.469 1 43.16 131 PHE B O 1
ATOM 2290 N N . SER B 1 132 ? 15.883 1.87 43.25 1 42.12 132 SER B N 1
ATOM 2291 C CA . SER B 1 132 ? 16.266 2.727 44.375 1 42.12 132 SER B CA 1
ATOM 2292 C C . SER B 1 132 ? 15.219 2.682 45.5 1 42.12 132 SER B C 1
ATOM 2294 O O . SER B 1 132 ? 15.539 2.885 46.656 1 42.12 132 SER B O 1
ATOM 2296 N N . SER B 1 133 ? 13.977 2.646 45.188 1 42.44 133 SER B N 1
ATOM 2297 C CA . SER B 1 133 ? 13.039 2.643 46.312 1 42.44 133 SER B CA 1
ATOM 2298 C C . SER B 1 133 ? 13.07 1.312 47.062 1 42.44 133 SER B C 1
ATOM 2300 O O . SER B 1 133 ? 12.336 1.122 48.031 1 42.44 133 SER B O 1
ATOM 2302 N N . LEU B 1 134 ? 13.461 0.188 46.312 1 40.06 134 LEU B N 1
ATOM 2303 C CA . LEU B 1 134 ? 13.828 -0.93 47.188 1 40.06 134 LEU B CA 1
ATOM 2304 C C . LEU B 1 134 ? 14.898 -0.515 48.188 1 40.06 134 LEU B C 1
ATOM 2306 O O . LEU B 1 134 ? 15.289 -1.306 49.062 1 40.06 134 LEU B O 1
ATOM 2310 N N . ASN B 1 135 ? 15.68 0.433 47.719 1 39.62 135 ASN B N 1
ATOM 2311 C CA . ASN B 1 135 ? 16.688 0.825 48.688 1 39.62 135 ASN B CA 1
ATOM 2312 C C . ASN B 1 135 ? 16.047 1.439 49.938 1 39.62 135 ASN B C 1
ATOM 2314 O O . ASN B 1 135 ? 16.734 2.051 50.75 1 39.62 135 ASN B O 1
ATOM 2318 N N . ILE B 1 136 ? 14.734 1.816 49.75 1 36.84 136 ILE B N 1
ATOM 2319 C CA . ILE B 1 136 ? 14.203 2.619 50.844 1 36.84 136 ILE B CA 1
ATOM 2320 C C . ILE B 1 136 ? 14.438 1.906 52.156 1 36.84 136 ILE B C 1
ATOM 2322 O O . ILE B 1 136 ? 14.688 2.549 53.188 1 36.84 136 ILE B O 1
ATOM 2326 N N . GLY B 1 137 ? 13.828 0.724 52.219 1 39.47 137 GLY B N 1
ATOM 2327 C CA . GLY B 1 137 ? 13.469 0.348 53.562 1 39.47 137 GLY B CA 1
ATOM 2328 C C . GLY B 1 137 ? 14.672 0.118 54.469 1 39.47 137 GLY B C 1
ATOM 2329 O O . GLY B 1 137 ? 14.539 -0.385 55.562 1 39.47 137 GLY B O 1
ATOM 2330 N N . GLY B 1 138 ? 15.797 -0.097 53.75 1 38.56 138 GLY B N 1
ATOM 2331 C CA . GLY B 1 138 ? 16.875 -0.438 54.656 1 38.56 138 GLY B CA 1
ATOM 2332 C C . GLY B 1 138 ? 17.25 0.701 55.594 1 38.56 138 GLY B C 1
ATOM 2333 O O . GLY B 1 138 ? 18.375 1.22 55.531 1 38.56 138 GLY B O 1
ATOM 2334 N N . GLY B 1 139 ? 16.484 1.791 55.656 1 37.91 139 GLY B N 1
ATOM 2335 C CA . GLY B 1 139 ? 16.906 2.832 56.562 1 37.91 139 GLY B CA 1
ATOM 2336 C C . GLY B 1 139 ? 17.391 2.287 57.906 1 37.91 139 GLY B C 1
ATOM 2337 O O . GLY B 1 139 ? 16.719 1.477 58.531 1 37.91 139 GLY B O 1
ATOM 2338 N N . GLY B 1 140 ? 18.703 2.102 58.031 1 37.28 140 GLY B N 1
ATOM 2339 C CA . GLY B 1 140 ? 19.641 1.847 59.125 1 37.28 140 GLY B CA 1
ATOM 2340 C C . GLY B 1 140 ? 19.312 2.637 60.375 1 37.28 140 GLY B C 1
ATOM 2341 O O . GLY B 1 140 ? 19.359 3.869 60.375 1 37.28 140 GLY B O 1
ATOM 2342 N N . GLU B 1 141 ? 18.188 2.424 61.094 1 36.12 141 GLU B N 1
ATOM 2343 C CA . GLU B 1 141 ? 18.078 2.85 62.469 1 36.12 141 GLU B CA 1
ATOM 2344 C C . GLU B 1 141 ? 19.406 2.645 63.219 1 36.12 141 GLU B C 1
ATOM 2346 O O . GLU B 1 141 ? 19.922 1.527 63.281 1 36.12 141 GLU B O 1
AT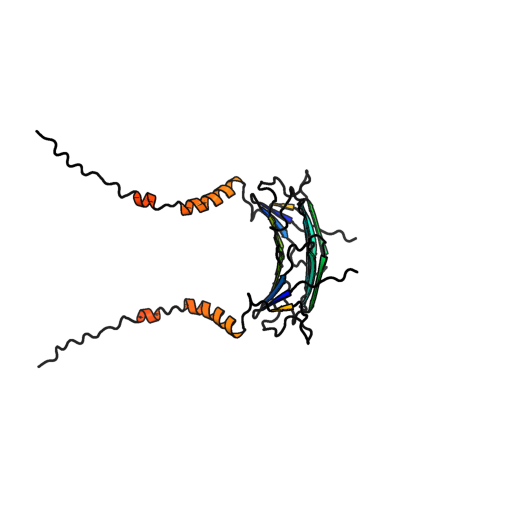OM 2351 N N . ASP B 1 142 ? 20.312 3.65 63.219 1 34.53 142 ASP B N 1
ATOM 2352 C CA . ASP B 1 142 ? 21.531 3.836 64 1 34.53 142 ASP B CA 1
ATOM 2353 C C . ASP B 1 142 ? 21.266 3.605 65.5 1 34.53 142 ASP B C 1
ATOM 2355 O O . ASP B 1 142 ? 20.406 4.273 66.062 1 34.53 142 ASP B O 1
ATOM 2359 N N . TYR B 1 143 ? 21.156 2.43 65.938 1 35.09 143 TYR B N 1
ATOM 2360 C CA . TYR B 1 143 ? 21.328 2.064 67.375 1 35.09 143 TYR B CA 1
ATOM 2361 C C . TYR B 1 143 ? 22.578 2.697 67.938 1 35.09 143 TYR B C 1
ATOM 2363 O O . TYR B 1 143 ? 23.672 2.139 67.812 1 35.09 143 TYR B O 1
ATOM 2371 N N . GLU B 1 144 ? 22.859 4.039 67.812 1 32.12 144 GLU B N 1
ATOM 2372 C CA . GLU B 1 144 ? 24.031 4.602 68.5 1 32.12 144 GLU B CA 1
ATOM 2373 C C . GLU B 1 144 ? 23.969 4.348 70 1 32.12 144 GLU B C 1
ATOM 2375 O O . GLU B 1 144 ? 22.938 4.605 70.625 1 32.12 144 GLU B O 1
ATOM 2380 N N . GLY B 1 145 ? 24.781 3.486 70.438 1 35.12 145 GLY B N 1
ATOM 2381 C CA . GLY B 1 145 ? 25.344 3.145 71.75 1 35.12 145 GLY B CA 1
ATOM 2382 C C . GLY B 1 145 ? 25.844 4.352 72.5 1 35.12 145 GLY B C 1
ATOM 2383 O O . GLY B 1 145 ? 27.016 4.715 72.375 1 35.12 145 GLY B O 1
ATOM 2384 N N . LYS B 1 146 ? 25.219 5.539 72.625 1 28.25 146 LYS B N 1
ATOM 2385 C CA . LYS B 1 146 ? 25.922 6.531 73.438 1 28.25 146 LYS B CA 1
ATOM 2386 C C . LYS B 1 146 ? 26.188 5.996 74.812 1 28.25 146 LYS B C 1
ATOM 2388 O O . LYS B 1 146 ? 25.25 5.723 75.562 1 28.25 146 LYS B O 1
ATOM 2393 N N . ARG B 1 147 ? 27.344 5.492 75 1 30.64 147 ARG B N 1
ATOM 2394 C CA . ARG B 1 147 ? 28.141 5.176 76.188 1 30.64 147 ARG B CA 1
ATOM 2395 C C . ARG B 1 147 ? 28.422 6.43 77 1 30.64 147 ARG B C 1
ATOM 2397 O O . ARG B 1 147 ? 29.312 6.426 77.875 1 30.64 147 ARG B O 1
ATOM 2404 N N . SER B 1 148 ? 27.734 7.648 76.75 1 27.72 148 SER B N 1
ATOM 2405 C CA . SER B 1 148 ? 28.375 8.703 77.5 1 27.72 148 SER B CA 1
ATOM 2406 C C . SER B 1 148 ? 28.422 8.336 79 1 27.72 148 SER B C 1
ATOM 2408 O O . SER B 1 148 ? 27.562 7.602 79.5 1 27.72 148 SER B O 1
ATOM 2410 N N . ASN B 1 149 ? 29.594 8.711 79.688 1 32.69 149 ASN B N 1
ATOM 2411 C CA . ASN B 1 149 ? 30.281 8.875 80.938 1 32.69 149 ASN B CA 1
ATOM 2412 C C . ASN B 1 149 ? 29.375 9.523 82 1 32.69 149 ASN B C 1
ATOM 2414 O O . ASN B 1 149 ? 28.422 10.227 81.625 1 32.69 149 ASN B O 1
ATOM 2418 N N . PRO B 1 150 ? 29.797 9.438 83.5 1 32.28 150 PRO B N 1
ATOM 2419 C CA . PRO B 1 150 ? 29.156 10.016 84.688 1 32.28 150 PRO B CA 1
ATOM 2420 C C . PRO B 1 150 ? 28.875 11.516 84.562 1 32.28 150 PRO B C 1
ATOM 2422 O O . PRO B 1 150 ? 29.516 12.18 83.75 1 32.28 150 PRO B O 1
#

Nearest PDB structures (foldseek):
  7krj-assembly1_C  TM=9.322E-01  e=1.162E-10  Homo sapiens
  7l7i-assembly1_E  TM=9.201E-01  e=1.900E-09  Homo sapiens
  2cg9-assembly1_Y  TM=8.576E-01  e=7.744E-08  Saccharomyces cerevisiae
  2jki-assembly3_U  TM=8.807E-01  e=7.934E-05  Arabidopsis thaliana
  1rl1-assembly1_A  TM=7.862E-01  e=2.203E-04  Homo sapiens

Sequence (300 aa):
MAKSRHPILKWAQRDGLVFVTIDLPDAKDVKLKLEHEGNFYFSATSGADNTPYEIDINLYDKVDVNESKASVGSRNILYVIKKEETKWWSRLVKEDGRTPVFIKVDWNRWVDEDEQDEKAGADMEFDDVNFSSLNIGGGGEDYEGKRSNPMAKSRHPILKWAQRDGLVFVTIDLPDAKDVKLKLEHEGNFYFSATSGADNTPYEIDINLYDKVDVNESKASVGSRNILYVIKKEETKWWSRLVKEDGRTPVFIKVDWNRWVDEDEQDEKAGADMEFDDVNFSSLNIGGGGEDYEGKRSNP

Radius of gyration: 30.03 Å; Cα contacts (8 Å, |Δi|>4): 557; chains: 2; bounding box: 50×92×111 Å

pLDDT: mean 81.38, std 24.5, range [24.31, 98.81]

Organism: NCBI:txid192012

Foldseek 3Di:
DQDAAAFQWAWEADQFKIKIKGFAAQWAPWDWDADQQAWTKIWTFDDPVRGIHIDTFGFQGGWDPVPKDWDDDRGIIMIITTRPGRHDDPDGGNDDDDDPPSYYYDPVPYDDNVVVVVVVVVVVVVVPPPPPCCVPPPPPPPPPDPPDDD/DQDAAAFQWAWEAAQFKIKIKGFAAQWAPWDWDADQQQWTKIWTFDDPVRGIHIDTFGFQGGWDPVPKDWDDDRGIIMIITTRPGRHDDPDGGNDDDDDPPSYYYDPVPYDDNVRVVVVVVVVVVVVPVDPVVVVPPVPPPPPPPPPDDD

Solvent-accessible surface area (backbone atoms only — not comparable to full-atom values): 16449 Å² total; per-residue (Å²): 124,84,76,61,40,64,53,45,31,30,32,35,48,50,53,45,35,36,41,40,34,37,58,44,52,53,56,38,59,39,34,42,37,71,41,49,74,15,42,39,39,39,36,28,24,28,64,96,78,50,47,48,30,43,45,79,49,43,32,51,52,44,30,34,56,68,72,20,36,36,37,44,41,30,56,31,35,42,34,44,37,24,39,60,60,77,50,80,73,96,52,68,48,51,75,84,76,84,72,60,85,46,57,41,78,27,74,92,62,59,61,50,82,73,53,51,57,42,51,64,44,40,62,52,42,62,65,58,64,62,70,62,64,72,58,49,77,71,66,73,74,76,75,73,70,74,78,72,78,126,123,85,77,61,42,65,55,45,31,29,31,34,48,50,54,46,36,37,40,41,36,37,57,43,52,54,55,38,59,38,33,43,37,72,42,49,74,15,44,38,38,39,34,30,24,29,62,97,78,52,48,49,30,42,46,80,50,43,32,51,53,43,29,34,56,68,72,18,35,36,35,43,40,32,54,31,35,42,33,44,36,25,38,62,58,78,50,79,70,93,52,68,48,50,74,82,76,83,72,58,85,46,58,41,79,28,73,91,60,58,62,50,81,73,54,53,57,43,53,63,44,44,59,50,46,63,63,59,68,52,77,61,68,72,55,48,74,67,67,75,78,76,80,74,77,79,73,81,76,136